Protein AF-A0A8T7CAD1-F1 (afdb_monomer_lite)

Secondary structure (DSSP, 8-state):
--TTSSSB-TTTTT--EEEEEEEE--SSPPEEEEEEEESSS-EEEESSPEEE-S---SSS-PEEEEEE-STTTEEEE-BTTB-----HHHHHHTTB-EEEEEE-SSS-SSPPP--S-EEEEEEEEE--SS-SSS-TTT-TTTTS--TT---SS-SSS-TTT----SSS--SS-SHHHHHHHHHHTT-BSS-TT-TT-SSB-STTHHHHHHHHTTS-----SS--TTT-PPPPPSSS-PPBTTB-EEEEEHHHHTT---GGGBPEE-STTEEEEEEEE-SEEEEEEEEETTSSSEEE-SSPEETTS---EE-EE--TT--EEEEE-SSEEEEEEEEE---SS--EEEEEEEEPP-

pLDDT: mean 84.29, std 11.66, range [32.53, 97.94]

Foldseek 3Di:
DDPPFFKAQCVVVQFFKKKWWKAWAAQADKFFKWKKWFLQAKIKIFQGTDIHDYDQDDDPRTDMDMQTQDPVGIDTEDDDSHPHDPCDSNNRNRTTPGMDIETDPGIYPDHDDDPTDMDIGDIGTFHQQCPLPDGQQQWLASNFRDVVSDDPPPQSHALQQDQQQAPPSQQALEVRSVVVLVVQAQPFADHSCVSVPPRGNYVVSVVSSVVGHRHGTHDGPRDPSPQFHQDAAPPDFDDQLPFWKFKAWCVFHNRADDPQGTWGHNPPQKTKHKGWDAFDKIWIWIAGHVRPFIKEFQDEAEADDWDKTFIDGDDPPDTHMYGYHHTAMKMKIFGWPPDNSTDTTIITIYGGDD

Radius of gyration: 27.15 Å; chains: 1; bounding box: 60×45×83 Å

Sequence (354 aa):
MNESAWIGDYNAAAVNKIEFQAANASATETLYLRVGITNGSTCFASAEPAVLPPNQPGPNGLQSISFLLDPSTMTEVTGNSCKGGGDGLATVLDNVVQLRILSAVSPAWTGDSMVSTLQLDGIHAAADSDLDQINDDTDNCTLVANANQRDTDLDGLGNACDADVATPNDCMVDLQDLAVYRQNFLSPGDLDTDNNGDGQTDLLDLSIVRGFFLQPPGPGQGIICGACLTPEPVGANGDFAGLPMFFRGGLINDWGASDSNRFSDQGGGLYVARFEANPGDFEWKIADNDWSIEYCTPTPLVADTPTAAPLFGCTFPLNGSINVPTAGCFEFEMQTDGAVPPNAVDVTFREAAP

Structure (mmCIF, N/CA/C/O backbone):
data_AF-A0A8T7CAD1-F1
#
_entry.id   AF-A0A8T7CAD1-F1
#
loop_
_atom_site.group_PDB
_atom_site.id
_atom_site.type_symbol
_atom_site.label_atom_id
_atom_site.label_alt_id
_atom_site.label_comp_id
_atom_site.label_asym_id
_atom_site.label_entity_id
_atom_site.label_seq_id
_atom_site.pdbx_PDB_ins_code
_atom_site.Cartn_x
_atom_site.Cartn_y
_atom_site.Cartn_z
_atom_site.occupancy
_atom_site.B_iso_or_equiv
_atom_site.auth_seq_id
_atom_site.auth_comp_id
_atom_site.auth_asym_id
_atom_site.auth_atom_id
_atom_site.pdbx_PDB_model_num
ATOM 1 N N . MET A 1 1 ? 15.658 16.773 -7.292 1.00 35.59 1 MET A N 1
ATOM 2 C CA . MET A 1 1 ? 14.886 15.546 -7.013 1.00 35.59 1 MET A CA 1
ATOM 3 C C . MET A 1 1 ? 15.784 14.650 -6.189 1.00 35.59 1 MET A C 1
ATOM 5 O O . MET A 1 1 ? 16.975 14.630 -6.469 1.00 35.59 1 MET A O 1
ATOM 9 N N . ASN A 1 2 ? 15.249 14.065 -5.122 1.00 32.53 2 ASN A N 1
ATOM 10 C CA . ASN A 1 2 ? 16.002 13.440 -4.036 1.00 32.53 2 ASN A CA 1
ATOM 11 C C . ASN A 1 2 ? 17.027 12.421 -4.577 1.00 32.53 2 ASN A C 1
ATOM 13 O O . ASN A 1 2 ? 16.655 11.491 -5.288 1.00 32.53 2 ASN A O 1
ATOM 17 N N . GLU A 1 3 ? 18.316 12.614 -4.292 1.00 39.31 3 GLU A N 1
ATOM 18 C CA . GLU A 1 3 ? 19.400 11.730 -4.762 1.00 39.31 3 GLU A CA 1
ATOM 19 C C . GLU A 1 3 ? 19.365 10.343 -4.081 1.00 39.31 3 GLU A C 1
ATOM 21 O O . GLU A 1 3 ? 20.141 9.464 -4.441 1.00 39.31 3 GLU A O 1
ATOM 26 N N . SER A 1 4 ? 18.442 10.119 -3.138 1.00 45.19 4 SER A N 1
ATOM 27 C CA . SER A 1 4 ? 18.370 8.929 -2.285 1.00 45.19 4 SER A CA 1
ATOM 28 C C . SER A 1 4 ? 17.409 7.813 -2.732 1.00 45.19 4 SER A C 1
ATOM 30 O O . SER A 1 4 ? 17.311 6.831 -2.011 1.00 45.19 4 SER A O 1
ATOM 32 N N . ALA A 1 5 ? 16.712 7.916 -3.874 1.00 55.81 5 ALA A N 1
ATOM 33 C CA . ALA A 1 5 ? 15.761 6.878 -4.336 1.00 55.81 5 ALA A CA 1
ATOM 34 C C . ALA A 1 5 ? 16.289 5.969 -5.475 1.00 55.81 5 ALA A C 1
ATOM 36 O O . ALA A 1 5 ? 15.627 5.027 -5.898 1.00 55.81 5 ALA A O 1
ATOM 37 N N . TRP A 1 6 ? 17.482 6.246 -6.010 1.00 72.06 6 TRP A N 1
ATOM 38 C CA . TRP A 1 6 ? 17.978 5.633 -7.261 1.00 72.06 6 TRP A CA 1
ATOM 39 C C . TRP A 1 6 ? 18.985 4.509 -7.071 1.00 72.06 6 TRP A C 1
ATOM 41 O O . TRP A 1 6 ? 19.347 3.823 -8.027 1.00 72.06 6 TRP A O 1
ATOM 51 N N . ILE A 1 7 ? 19.506 4.410 -5.857 1.00 85.81 7 ILE A N 1
ATOM 52 C CA . ILE A 1 7 ? 20.592 3.528 -5.465 1.00 85.81 7 ILE A CA 1
ATOM 53 C C . ILE A 1 7 ? 20.305 3.034 -4.050 1.00 85.81 7 ILE A C 1
ATOM 55 O O . ILE A 1 7 ? 19.690 3.753 -3.265 1.00 85.81 7 ILE A O 1
ATOM 59 N N . GLY A 1 8 ? 20.773 1.841 -3.719 1.00 88.25 8 GLY A N 1
ATOM 60 C CA . GLY A 1 8 ? 20.526 1.200 -2.434 1.00 88.25 8 GLY A CA 1
ATOM 61 C C . GLY A 1 8 ? 19.969 -0.206 -2.593 1.00 88.25 8 GLY A C 1
ATOM 62 O O . GLY A 1 8 ? 20.059 -0.807 -3.662 1.00 88.25 8 GLY A O 1
ATOM 63 N N . ASP A 1 9 ? 19.424 -0.719 -1.501 1.00 90.56 9 ASP A N 1
ATOM 64 C CA . ASP A 1 9 ? 18.859 -2.060 -1.423 1.00 90.56 9 ASP A CA 1
ATOM 65 C C . ASP A 1 9 ? 17.374 -2.012 -1.797 1.00 90.56 9 ASP A C 1
ATOM 67 O O . ASP A 1 9 ? 16.531 -1.579 -1.011 1.00 90.56 9 ASP A O 1
ATOM 71 N N . TYR A 1 10 ? 17.068 -2.390 -3.038 1.00 92.06 10 TYR A N 1
ATOM 72 C CA . TYR A 1 10 ? 15.704 -2.401 -3.564 1.00 92.06 10 TYR A CA 1
ATOM 73 C C . TYR A 1 10 ? 14.885 -3.527 -2.939 1.00 92.06 10 TYR A C 1
ATOM 75 O O . TYR A 1 10 ? 13.711 -3.317 -2.654 1.00 92.06 10 TYR A O 1
ATOM 83 N N . ASN A 1 11 ? 15.498 -4.676 -2.644 1.00 87.69 11 ASN A N 1
ATOM 84 C CA . ASN A 1 11 ? 14.795 -5.782 -1.997 1.00 87.69 11 ASN A CA 1
ATOM 85 C C . ASN A 1 11 ? 14.383 -5.408 -0.567 1.00 87.69 11 ASN A C 1
ATOM 87 O O . ASN A 1 11 ? 13.244 -5.652 -0.177 1.00 87.69 11 ASN A O 1
ATOM 91 N N . ALA A 1 12 ? 15.268 -4.762 0.201 1.00 83.31 12 ALA A N 1
ATOM 92 C CA . ALA A 1 12 ? 14.940 -4.273 1.541 1.00 83.31 12 ALA A CA 1
ATOM 93 C C . ALA A 1 12 ? 13.878 -3.163 1.533 1.00 83.31 12 ALA A C 1
ATOM 95 O O . ALA A 1 12 ? 13.156 -3.006 2.515 1.00 83.31 12 ALA A O 1
ATOM 96 N N . ALA A 1 13 ? 13.782 -2.404 0.441 1.00 78.50 13 ALA A N 1
ATOM 97 C CA . ALA A 1 13 ? 12.776 -1.365 0.243 1.00 78.50 13 ALA A CA 1
ATOM 98 C C . ALA A 1 13 ? 11.501 -1.866 -0.467 1.00 78.50 13 ALA A C 1
ATOM 100 O O . ALA A 1 13 ? 10.664 -1.040 -0.817 1.00 78.50 13 ALA A O 1
ATOM 101 N N . ALA A 1 14 ? 11.374 -3.177 -0.716 1.00 82.88 14 ALA A N 1
ATOM 102 C CA . ALA A 1 14 ? 10.287 -3.797 -1.487 1.00 82.88 14 ALA A CA 1
ATOM 103 C C . ALA A 1 14 ? 10.081 -3.219 -2.906 1.00 82.88 14 ALA A C 1
ATOM 105 O O . ALA A 1 14 ? 9.038 -3.400 -3.524 1.00 82.88 14 ALA A O 1
ATOM 106 N N . VAL A 1 15 ? 11.092 -2.551 -3.464 1.00 87.94 15 VAL A N 1
ATOM 107 C CA . VAL A 1 15 ? 11.023 -1.961 -4.801 1.00 87.94 15 VAL A CA 1
ATOM 108 C C . VAL A 1 15 ? 11.037 -3.064 -5.850 1.00 87.94 15 VAL A C 1
ATOM 110 O O . VAL A 1 15 ? 12.032 -3.775 -6.014 1.00 87.94 15 VAL A O 1
ATOM 113 N N . ASN A 1 16 ? 9.965 -3.140 -6.629 1.00 90.56 16 ASN A N 1
ATOM 114 C CA . ASN A 1 16 ? 9.803 -4.125 -7.692 1.00 90.56 16 ASN A CA 1
ATOM 115 C C . ASN A 1 16 ? 9.405 -3.507 -9.041 1.00 90.56 16 ASN A C 1
ATOM 117 O O . ASN A 1 16 ? 9.299 -4.238 -10.025 1.00 90.56 16 ASN A O 1
ATOM 121 N N . LYS A 1 17 ? 9.257 -2.179 -9.135 1.00 91.88 17 LYS A N 1
ATOM 122 C CA . LYS A 1 17 ? 9.035 -1.483 -10.408 1.00 91.88 17 LYS A CA 1
ATOM 123 C C . LYS A 1 17 ? 9.674 -0.098 -10.465 1.00 91.88 17 LYS A C 1
ATOM 125 O O . LYS A 1 17 ? 9.938 0.540 -9.447 1.00 91.88 17 LYS A O 1
ATOM 130 N N . ILE A 1 18 ? 9.947 0.357 -11.688 1.00 93.06 18 ILE A N 1
ATOM 131 C CA . ILE A 1 18 ? 10.413 1.715 -11.997 1.00 93.06 18 ILE A CA 1
ATOM 132 C C . ILE A 1 18 ? 9.370 2.415 -12.849 1.00 93.06 18 ILE A C 1
ATOM 134 O O . ILE A 1 18 ? 9.045 1.943 -13.941 1.00 93.06 18 ILE A O 1
ATOM 138 N N . GLU A 1 19 ? 8.929 3.577 -12.386 1.00 90.81 19 GLU A N 1
ATOM 139 C CA . GLU A 1 19 ? 7.856 4.341 -13.004 1.00 90.81 19 GLU A CA 1
ATOM 140 C C . GLU A 1 19 ? 8.318 5.740 -13.361 1.00 90.81 19 GLU A C 1
ATOM 142 O O . GLU A 1 19 ? 9.130 6.357 -12.670 1.00 90.81 19 GLU A O 1
ATOM 147 N N . PHE A 1 20 ? 7.838 6.233 -14.494 1.00 90.31 20 PHE A N 1
ATOM 148 C CA . PHE A 1 20 ? 8.080 7.594 -14.936 1.00 90.31 20 PHE A CA 1
ATOM 149 C C . PHE A 1 20 ? 7.106 7.985 -16.035 1.00 90.31 20 PHE A C 1
ATOM 151 O O . PHE A 1 20 ? 6.465 7.159 -16.679 1.00 90.31 20 PHE A O 1
ATOM 158 N N . GLN A 1 21 ? 7.043 9.278 -16.296 1.00 90.50 21 GLN A 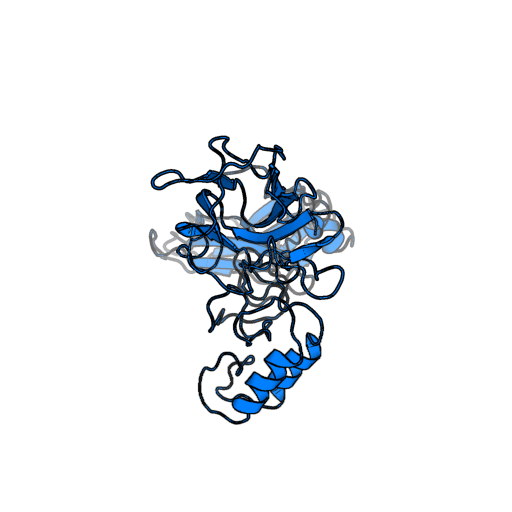N 1
ATOM 159 C CA . GLN A 1 21 ? 6.296 9.839 -17.401 1.00 90.50 21 GLN A CA 1
ATOM 160 C C . GLN A 1 21 ? 7.250 10.219 -18.529 1.00 90.50 21 GLN A C 1
ATOM 162 O O . GLN A 1 21 ? 8.307 10.803 -18.282 1.00 90.50 21 GLN A O 1
ATOM 167 N N . ALA A 1 22 ? 6.894 9.902 -19.775 1.00 91.06 22 ALA A N 1
ATOM 168 C CA . ALA A 1 22 ? 7.747 10.207 -20.918 1.00 91.06 22 ALA A CA 1
ATOM 169 C C . ALA A 1 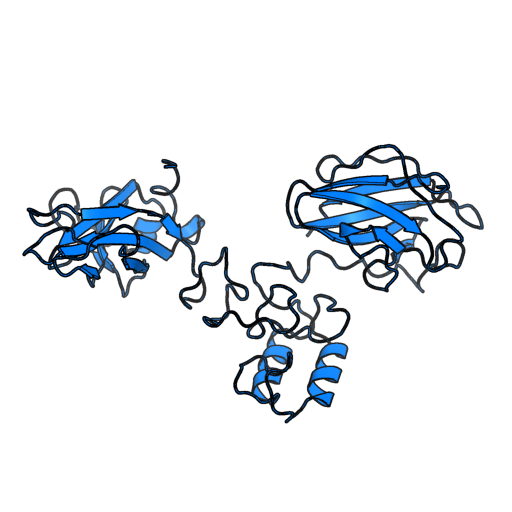22 ? 6.989 10.673 -22.161 1.00 91.06 22 ALA A C 1
ATOM 171 O O . ALA A 1 22 ? 5.886 10.218 -22.457 1.00 91.06 22 ALA A O 1
ATOM 172 N N . ALA A 1 23 ? 7.630 11.541 -22.944 1.00 89.38 23 ALA A N 1
ATOM 173 C CA . ALA A 1 23 ? 7.171 11.900 -24.282 1.00 89.38 23 ALA A CA 1
ATOM 174 C C . ALA A 1 23 ? 8.337 12.022 -25.261 1.00 89.38 23 ALA A C 1
ATOM 176 O O . ALA A 1 23 ? 9.417 12.531 -24.942 1.00 89.38 23 ALA A O 1
ATOM 177 N N . ASN A 1 24 ? 8.088 11.582 -26.491 1.00 88.56 24 ASN A N 1
ATOM 178 C CA . ASN A 1 24 ? 9.024 11.699 -27.595 1.00 88.56 24 ASN A CA 1
ATOM 179 C C . ASN A 1 24 ? 8.685 12.931 -28.442 1.00 88.56 24 ASN A C 1
ATOM 181 O O . ASN A 1 24 ? 7.765 12.910 -29.266 1.00 88.56 24 ASN A O 1
ATOM 185 N N . ALA A 1 25 ? 9.468 13.996 -28.264 1.00 83.31 25 ALA A N 1
ATOM 186 C CA . ALA A 1 25 ? 9.313 15.225 -29.032 1.00 83.31 25 ALA A CA 1
ATOM 187 C C . ALA A 1 25 ? 10.003 15.166 -30.412 1.00 83.31 25 ALA A C 1
ATOM 189 O O . ALA A 1 25 ? 10.018 16.170 -31.127 1.00 83.31 25 ALA A O 1
ATOM 190 N N . SER A 1 26 ? 10.571 14.019 -30.817 1.00 82.00 26 SER A N 1
ATOM 191 C CA . SER A 1 26 ? 11.060 13.832 -32.190 1.00 82.00 26 SER A CA 1
ATOM 192 C C . SER A 1 26 ? 9.918 13.878 -33.183 1.00 82.00 26 SER A C 1
ATOM 194 O O . SER A 1 26 ? 8.855 13.311 -32.951 1.00 82.00 26 SER A O 1
ATOM 196 N N . ALA A 1 27 ? 10.179 14.468 -34.346 1.00 78.56 27 ALA A N 1
ATOM 197 C CA . ALA A 1 27 ? 9.225 14.478 -35.442 1.00 78.56 27 ALA A CA 1
ATOM 198 C C . ALA A 1 27 ? 9.234 13.199 -36.296 1.00 78.56 27 ALA A C 1
ATOM 200 O O . ALA A 1 27 ? 8.303 12.983 -37.074 1.00 78.56 27 ALA A O 1
ATOM 201 N N . THR A 1 28 ? 10.275 12.366 -36.198 1.00 83.06 28 THR A N 1
ATOM 202 C CA . THR A 1 28 ? 10.525 11.287 -37.174 1.00 83.06 28 THR A CA 1
ATOM 203 C C . THR A 1 28 ? 11.038 9.981 -36.574 1.00 83.06 28 THR A C 1
ATOM 205 O O . THR A 1 28 ? 10.921 8.938 -37.213 1.00 83.06 28 THR A O 1
ATOM 208 N N . GLU A 1 29 ? 11.609 10.015 -35.375 1.00 88.44 29 GLU A N 1
ATOM 209 C CA . GLU A 1 29 ? 12.253 8.868 -34.736 1.00 88.44 29 GLU A CA 1
ATOM 210 C C . GLU A 1 29 ? 11.313 8.228 -33.714 1.00 88.44 29 GLU A C 1
ATOM 212 O O . GLU A 1 29 ? 10.662 8.935 -32.952 1.00 88.44 29 GLU A O 1
ATOM 217 N N . THR A 1 30 ? 11.250 6.896 -33.684 1.00 90.44 30 THR A N 1
ATOM 218 C CA . THR A 1 30 ? 10.595 6.146 -32.599 1.00 90.44 30 THR A CA 1
ATOM 219 C C . THR A 1 30 ? 11.641 5.800 -31.550 1.00 90.44 30 THR A C 1
ATOM 221 O O . THR A 1 30 ? 12.695 5.275 -31.906 1.00 90.44 30 THR A O 1
ATOM 224 N N . LEU A 1 31 ? 11.350 6.074 -30.280 1.00 91.69 31 LEU A N 1
ATOM 225 C CA . LEU A 1 31 ? 12.218 5.693 -29.168 1.00 91.69 31 LEU A CA 1
ATOM 226 C C . LEU A 1 31 ? 11.737 4.374 -28.561 1.00 91.69 31 LEU A C 1
ATOM 228 O O . LEU A 1 31 ? 10.537 4.126 -28.462 1.00 91.69 31 LEU A O 1
ATOM 232 N N . TYR A 1 32 ? 12.687 3.545 -28.143 1.00 94.62 32 TYR A N 1
ATOM 233 C CA . TYR A 1 32 ? 12.438 2.253 -27.504 1.00 94.62 32 TYR A CA 1
ATOM 234 C C . TYR A 1 32 ? 12.987 2.330 -26.090 1.00 94.62 32 TYR A C 1
ATOM 236 O O . TYR A 1 32 ? 14.115 1.910 -25.835 1.00 94.62 32 TYR A O 1
ATOM 244 N N . LEU A 1 33 ? 12.235 2.969 -25.195 1.00 95.19 33 LEU A N 1
ATOM 245 C CA . LEU A 1 33 ? 12.711 3.209 -23.842 1.00 95.19 33 LEU A CA 1
ATOM 246 C C . LEU A 1 33 ? 12.861 1.899 -23.082 1.00 95.19 33 LEU A C 1
ATOM 248 O O . LEU A 1 33 ? 12.033 0.999 -23.189 1.00 95.19 33 LEU A O 1
ATOM 252 N N . ARG A 1 34 ? 13.931 1.821 -22.303 1.00 96.38 34 ARG A N 1
ATOM 253 C CA . ARG A 1 34 ? 14.265 0.720 -21.411 1.00 96.38 34 ARG A CA 1
ATOM 254 C C . ARG A 1 34 ? 14.814 1.276 -20.113 1.00 96.38 34 ARG A C 1
ATOM 256 O O . ARG A 1 34 ? 15.429 2.348 -20.095 1.00 96.38 34 ARG A O 1
ATOM 263 N N . VAL A 1 35 ? 14.655 0.492 -19.058 1.00 96.06 35 VAL A N 1
ATOM 264 C CA . VAL A 1 35 ? 15.348 0.697 -17.788 1.00 96.06 35 VAL A CA 1
ATOM 265 C C . VAL A 1 35 ? 16.515 -0.275 -17.698 1.00 96.06 35 VAL A C 1
ATOM 267 O O . VAL A 1 35 ? 16.386 -1.435 -18.080 1.00 96.06 35 VAL A O 1
ATOM 270 N N . GLY A 1 36 ? 17.656 0.208 -17.213 1.00 94.94 36 GLY A N 1
ATOM 271 C CA . GLY A 1 36 ? 18.819 -0.600 -16.874 1.00 94.94 36 GLY A CA 1
ATOM 272 C C . GLY A 1 36 ? 19.247 -0.382 -15.428 1.00 94.94 36 GLY A C 1
ATOM 273 O O . GLY A 1 36 ? 19.258 0.752 -14.960 1.00 94.94 36 GLY A O 1
ATOM 274 N N . ILE A 1 37 ? 19.643 -1.449 -14.740 1.00 94.44 37 ILE A N 1
ATOM 275 C CA . ILE A 1 37 ? 20.112 -1.422 -13.348 1.00 94.44 37 ILE A CA 1
ATOM 276 C C . ILE A 1 37 ? 21.409 -2.218 -13.185 1.00 94.44 37 ILE A C 1
ATOM 278 O O . ILE A 1 37 ? 21.670 -3.164 -13.933 1.00 94.44 37 ILE A O 1
ATOM 282 N N . THR A 1 38 ? 22.245 -1.838 -12.219 1.00 93.31 38 THR A N 1
ATOM 283 C CA . THR A 1 38 ? 23.491 -2.551 -11.910 1.00 93.31 38 THR A CA 1
ATOM 284 C C . THR A 1 38 ? 23.898 -2.405 -10.449 1.00 93.31 38 THR A C 1
ATOM 286 O O . THR A 1 38 ? 23.650 -1.369 -9.837 1.00 93.31 38 THR A O 1
ATOM 289 N N . ASN A 1 39 ? 24.630 -3.402 -9.946 1.00 92.12 39 ASN A N 1
ATOM 290 C CA . ASN A 1 39 ? 25.365 -3.360 -8.678 1.00 92.12 39 ASN A CA 1
ATOM 291 C C . ASN A 1 39 ? 26.843 -2.945 -8.838 1.00 92.12 39 ASN A C 1
ATOM 293 O O . ASN A 1 39 ? 27.655 -3.091 -7.925 1.00 92.12 39 ASN A O 1
ATOM 297 N N . GLY A 1 40 ? 27.222 -2.461 -10.026 1.00 89.38 40 GLY A N 1
ATOM 298 C CA . GLY A 1 40 ? 28.583 -2.040 -10.365 1.00 89.38 40 GLY A CA 1
ATOM 299 C C . GLY A 1 40 ? 29.395 -3.108 -11.098 1.00 89.38 40 GLY A C 1
ATOM 300 O O . GLY A 1 40 ? 30.517 -2.830 -11.531 1.00 89.38 40 GLY A O 1
ATOM 301 N N . SER A 1 41 ? 28.842 -4.312 -11.272 1.00 85.75 41 SER A N 1
ATOM 302 C CA . SER A 1 41 ? 29.478 -5.398 -12.026 1.00 85.75 41 SER A CA 1
ATOM 303 C C . SER A 1 41 ? 28.517 -6.111 -12.980 1.00 85.75 41 SER A C 1
ATOM 305 O O . SER A 1 41 ? 28.784 -6.153 -14.187 1.00 85.75 41 SER A O 1
ATOM 307 N N . THR A 1 42 ? 27.395 -6.605 -12.459 1.00 92.94 42 THR A N 1
ATOM 308 C CA . THR A 1 42 ? 26.332 -7.275 -13.213 1.00 92.94 42 THR A CA 1
ATOM 309 C C . THR A 1 42 ? 25.257 -6.253 -13.565 1.00 92.94 42 THR A C 1
ATOM 311 O O . THR A 1 42 ? 24.926 -5.383 -12.755 1.00 92.94 42 THR A O 1
ATOM 314 N N . CYS A 1 43 ? 24.753 -6.305 -14.796 1.00 94.19 43 CYS A N 1
ATOM 315 C CA . CYS A 1 43 ? 23.787 -5.343 -15.312 1.00 94.19 43 CYS A CA 1
ATOM 316 C C . CYS A 1 43 ? 22.573 -6.067 -15.876 1.00 94.19 43 CYS A C 1
ATOM 318 O O . CYS A 1 43 ? 22.724 -7.038 -16.617 1.00 94.19 43 CYS A O 1
ATOM 320 N N . PHE A 1 44 ? 21.393 -5.525 -15.611 1.00 95.88 44 PHE A N 1
ATOM 321 C CA . PHE A 1 44 ? 20.151 -5.947 -16.241 1.00 95.88 44 PHE A CA 1
ATOM 322 C C . PHE A 1 44 ? 19.532 -4.782 -17.000 1.00 95.88 44 PHE A C 1
ATOM 324 O O . PHE A 1 44 ? 19.708 -3.626 -16.617 1.00 95.88 44 PHE A O 1
ATOM 331 N N . ALA A 1 45 ? 18.812 -5.089 -18.073 1.00 96.38 45 ALA A N 1
ATOM 332 C CA . ALA A 1 45 ? 17.937 -4.153 -18.764 1.00 96.38 45 ALA A CA 1
ATOM 333 C C . ALA A 1 45 ? 16.560 -4.790 -18.977 1.00 96.38 45 ALA A C 1
ATOM 335 O O . ALA A 1 45 ? 16.474 -6.017 -19.063 1.00 96.38 45 ALA A O 1
ATOM 336 N N . SER A 1 46 ? 15.503 -3.982 -19.095 1.00 97.94 46 SER A N 1
ATOM 337 C CA . SER A 1 46 ? 14.167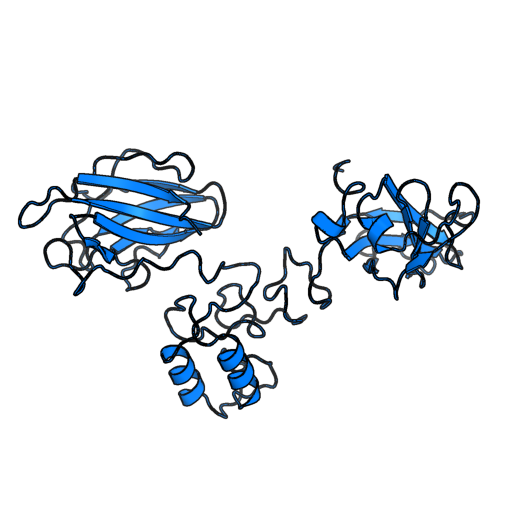 -4.505 -19.401 1.00 97.94 46 SER A CA 1
ATOM 338 C C . SER A 1 46 ? 14.197 -5.340 -20.686 1.00 97.94 46 SER A C 1
ATOM 340 O O . SER A 1 46 ? 14.873 -4.980 -21.657 1.00 97.94 46 SER A O 1
ATOM 342 N N . ALA A 1 47 ? 13.493 -6.471 -20.681 1.00 96.94 47 ALA A N 1
ATOM 343 C CA . ALA A 1 47 ? 13.404 -7.412 -21.794 1.00 96.94 47 ALA A CA 1
ATOM 344 C C . ALA A 1 47 ? 12.594 -6.808 -22.948 1.00 96.94 47 ALA A C 1
ATOM 346 O O . ALA A 1 47 ? 13.057 -6.777 -24.092 1.00 96.94 47 ALA A O 1
ATOM 347 N N . GLU A 1 48 ? 11.460 -6.185 -22.624 1.00 96.94 48 GLU A N 1
ATOM 348 C CA . GLU A 1 48 ? 10.629 -5.430 -23.562 1.00 96.94 48 GLU A CA 1
ATOM 349 C C . GLU A 1 48 ? 10.811 -3.911 -23.388 1.00 96.94 48 GLU A C 1
ATOM 351 O O . GLU A 1 48 ? 10.998 -3.433 -22.261 1.00 96.94 48 GLU A O 1
ATOM 356 N N . PRO A 1 49 ? 10.809 -3.131 -24.486 1.00 96.81 49 PRO A N 1
ATOM 357 C CA . PRO A 1 49 ? 10.874 -1.680 -24.423 1.00 96.81 49 PRO A CA 1
ATOM 358 C C . PRO A 1 49 ? 9.475 -1.052 -24.342 1.00 96.81 49 PRO A C 1
ATOM 360 O O . PRO A 1 49 ? 8.520 -1.545 -24.940 1.00 96.81 49 PRO A O 1
ATOM 363 N N . ALA A 1 50 ? 9.381 0.123 -23.724 1.00 95.19 50 ALA A N 1
ATOM 364 C CA . ALA A 1 50 ? 8.243 1.013 -23.918 1.00 95.19 50 ALA A CA 1
ATOM 365 C C . ALA A 1 50 ? 8.436 1.797 -25.228 1.00 95.19 50 ALA A C 1
ATOM 367 O O . ALA A 1 50 ? 9.405 2.546 -25.392 1.00 95.19 50 ALA A O 1
ATOM 368 N N . VAL A 1 51 ? 7.536 1.594 -26.192 1.00 93.38 51 VAL A N 1
ATOM 369 C CA . VAL A 1 51 ? 7.649 2.183 -27.533 1.00 93.38 51 VAL A CA 1
ATOM 370 C C . VAL A 1 51 ? 7.013 3.568 -27.552 1.00 93.38 51 VAL A C 1
ATOM 372 O O . VAL A 1 51 ? 5.799 3.703 -27.428 1.00 93.38 51 VAL A O 1
ATOM 375 N N . LEU A 1 52 ? 7.827 4.598 -27.782 1.00 90.62 52 LEU A N 1
ATOM 376 C CA . LEU A 1 52 ? 7.373 5.978 -27.916 1.00 90.62 52 LEU A CA 1
ATOM 377 C C . LEU A 1 52 ? 7.440 6.441 -29.379 1.00 90.62 52 LEU A C 1
ATOM 379 O O . LEU A 1 52 ? 8.523 6.799 -29.867 1.00 90.62 52 LEU A O 1
ATOM 383 N N . PRO A 1 53 ? 6.303 6.478 -30.099 1.00 89.06 53 PRO A N 1
ATOM 384 C CA . PRO A 1 53 ? 6.266 6.965 -31.473 1.00 89.06 53 PRO A CA 1
ATOM 385 C C . PRO A 1 53 ? 6.590 8.470 -31.552 1.00 89.06 53 PRO A C 1
ATOM 387 O O . PRO A 1 53 ? 6.457 9.184 -30.557 1.00 89.06 53 PRO A O 1
ATOM 390 N N . PRO A 1 54 ? 7.014 8.975 -32.725 1.00 87.56 54 PRO A N 1
ATOM 391 C CA . PRO A 1 54 ? 7.289 10.396 -32.919 1.00 87.56 54 PRO A CA 1
ATOM 392 C C . PRO A 1 54 ? 6.029 11.266 -32.787 1.00 87.56 54 PRO A C 1
ATOM 394 O O . PRO A 1 54 ? 4.905 10.797 -32.966 1.00 87.56 54 PRO A O 1
ATOM 397 N N . ASN A 1 55 ? 6.239 12.568 -32.589 1.00 79.56 55 ASN A N 1
ATOM 398 C CA . ASN A 1 55 ? 5.233 13.631 -32.508 1.00 79.56 55 ASN A CA 1
ATOM 399 C C . ASN A 1 55 ? 4.231 13.462 -31.357 1.00 79.56 55 ASN A C 1
ATOM 401 O O . ASN A 1 55 ? 3.027 13.614 -31.559 1.00 79.56 55 ASN A O 1
ATOM 405 N N . GLN A 1 56 ? 4.720 13.190 -30.147 1.00 71.88 56 GLN A N 1
ATOM 406 C CA . GLN A 1 56 ? 3.915 13.212 -28.921 1.00 71.88 56 GLN A CA 1
ATOM 407 C C . GLN A 1 56 ? 4.208 14.533 -28.168 1.00 71.88 56 GLN A C 1
ATOM 409 O O . GLN A 1 56 ? 5.229 14.608 -27.483 1.00 71.88 56 GLN A O 1
ATOM 414 N N . PRO A 1 57 ? 3.428 15.628 -28.334 1.00 56.72 57 PRO A N 1
ATOM 415 C CA . PRO A 1 57 ? 3.734 16.905 -27.685 1.00 56.72 57 PRO A CA 1
ATOM 416 C C . PRO A 1 57 ? 3.175 16.957 -26.247 1.00 56.72 57 PRO A C 1
ATOM 418 O O . PRO A 1 57 ? 2.035 16.559 -26.017 1.00 56.72 57 PRO A O 1
ATOM 421 N N . GLY A 1 58 ? 3.957 17.486 -25.289 1.00 51.19 58 GLY A N 1
ATOM 422 C CA . GLY A 1 58 ? 3.524 17.798 -23.905 1.00 51.19 58 GLY A CA 1
ATOM 423 C C . GLY A 1 58 ? 2.429 18.885 -23.841 1.00 51.19 58 GLY A C 1
ATOM 424 O O . GLY A 1 58 ? 1.885 19.235 -24.886 1.00 51.19 58 GLY A O 1
ATOM 425 N N . PRO A 1 59 ? 2.061 19.495 -22.691 1.00 45.94 59 PRO A N 1
ATOM 426 C CA . PRO A 1 59 ? 2.337 19.204 -21.277 1.00 45.94 59 PRO A CA 1
ATOM 427 C C . PRO A 1 59 ? 1.272 18.294 -20.618 1.00 45.94 59 PRO A C 1
ATOM 429 O O . PRO A 1 59 ? 1.390 17.984 -19.443 1.00 45.94 59 PRO A O 1
ATOM 432 N N . ASN A 1 60 ? 0.266 17.839 -21.378 1.00 54.06 60 ASN A N 1
ATOM 433 C CA . ASN A 1 60 ? -0.757 16.860 -20.960 1.00 54.06 60 ASN A CA 1
ATOM 434 C C . ASN A 1 60 ? -0.604 15.516 -21.714 1.00 54.06 60 ASN A C 1
ATOM 436 O O . ASN A 1 60 ? -1.556 14.750 -21.821 1.00 54.06 60 ASN A O 1
ATOM 440 N N . GLY A 1 61 ? 0.561 15.291 -22.335 1.00 64.88 61 GLY A N 1
ATOM 441 C CA . GLY A 1 61 ? 0.831 14.215 -23.300 1.00 64.88 61 GLY A CA 1
ATOM 442 C C . GLY A 1 61 ? 2.035 13.346 -22.939 1.00 64.88 61 GLY A C 1
ATOM 443 O O . GLY A 1 61 ? 2.580 12.670 -23.809 1.00 64.88 61 GLY A O 1
ATOM 444 N N . LEU A 1 62 ? 2.481 13.398 -21.680 1.00 78.19 62 LEU A N 1
ATOM 445 C CA . LEU A 1 62 ? 3.434 12.422 -21.171 1.00 78.19 62 LEU A CA 1
ATOM 446 C C . LEU A 1 62 ? 2.690 11.104 -20.931 1.00 78.19 62 LEU A C 1
ATOM 448 O O . LEU A 1 62 ? 1.629 11.090 -20.311 1.00 78.19 62 LEU A O 1
ATOM 452 N N . GLN A 1 63 ? 3.234 10.011 -21.451 1.00 86.06 63 GLN A N 1
ATOM 453 C CA . GLN A 1 63 ? 2.709 8.670 -21.232 1.00 86.06 63 GLN A CA 1
ATOM 454 C C . GLN A 1 63 ? 3.307 8.115 -19.943 1.00 86.06 63 GLN A C 1
ATOM 456 O O . GLN A 1 63 ? 4.519 8.230 -19.745 1.00 86.06 63 GLN A O 1
ATOM 461 N N . SER A 1 64 ? 2.479 7.510 -19.092 1.00 88.69 64 SER A N 1
ATOM 462 C CA . SER A 1 64 ? 2.965 6.728 -17.955 1.00 88.69 64 SER A CA 1
ATOM 463 C C . SER A 1 64 ? 3.663 5.474 -18.467 1.00 88.69 64 SER A C 1
ATOM 465 O O . SER A 1 64 ? 3.124 4.743 -19.299 1.00 88.69 64 SER A O 1
ATOM 467 N N . ILE A 1 65 ? 4.877 5.248 -17.985 1.00 91.69 65 ILE A N 1
ATOM 468 C CA . ILE A 1 65 ? 5.707 4.098 -18.309 1.00 91.69 65 ILE A CA 1
ATOM 469 C C . ILE A 1 65 ? 6.087 3.426 -17.000 1.00 91.69 65 ILE A C 1
ATOM 471 O O . ILE A 1 65 ? 6.573 4.087 -16.086 1.00 91.69 65 ILE A O 1
ATOM 475 N N . SER A 1 66 ? 5.903 2.110 -16.954 1.00 92.88 66 SER A N 1
ATOM 476 C CA . SER A 1 66 ? 6.269 1.268 -15.822 1.00 92.88 66 SER A CA 1
ATOM 477 C C . SER A 1 66 ? 7.075 0.070 -16.318 1.00 92.88 66 SER A C 1
ATOM 479 O O . SER A 1 66 ? 6.752 -0.530 -17.348 1.00 92.88 66 SER A O 1
ATOM 481 N N . PHE A 1 67 ? 8.159 -0.248 -15.614 1.00 95.12 67 PHE A N 1
ATOM 482 C CA . PHE A 1 67 ? 8.968 -1.440 -15.844 1.00 95.12 67 PHE A CA 1
ATOM 483 C C . PHE A 1 67 ? 9.061 -2.251 -14.559 1.00 95.12 67 PHE A C 1
ATOM 485 O O . PHE A 1 67 ? 9.683 -1.803 -13.597 1.00 95.12 67 PHE A O 1
ATOM 492 N N . LEU A 1 68 ? 8.514 -3.466 -14.583 1.00 94.56 68 LEU A N 1
ATOM 493 C CA . LEU A 1 68 ? 8.684 -4.434 -13.503 1.00 94.56 68 LEU A CA 1
ATOM 494 C C . LEU A 1 68 ? 10.136 -4.929 -13.445 1.00 94.56 68 LEU A C 1
ATOM 496 O O . LEU A 1 68 ? 10.766 -5.175 -14.481 1.00 94.56 68 LEU A O 1
ATOM 500 N N . LEU A 1 69 ? 10.642 -5.117 -12.232 1.00 94.44 69 LEU A N 1
ATOM 501 C CA . LEU A 1 69 ? 11.978 -5.600 -11.894 1.00 94.44 69 LEU A CA 1
ATOM 502 C C . LEU A 1 69 ? 11.921 -7.070 -11.451 1.00 94.44 69 LEU A C 1
ATOM 504 O O . LEU A 1 69 ? 12.362 -7.425 -10.362 1.00 94.44 69 LEU A O 1
ATOM 508 N N . ASP A 1 70 ? 11.404 -7.937 -12.318 1.00 92.75 70 ASP A N 1
ATOM 509 C CA . ASP A 1 70 ? 11.257 -9.376 -12.082 1.00 92.75 70 ASP A CA 1
ATOM 510 C C . ASP A 1 70 ? 12.135 -10.188 -13.066 1.00 92.75 70 ASP A C 1
ATOM 512 O O . ASP A 1 70 ? 12.429 -9.718 -14.175 1.00 92.75 70 ASP A O 1
ATOM 516 N N . PRO A 1 71 ? 12.591 -11.413 -12.721 1.00 93.12 71 PRO A N 1
ATOM 517 C CA . PRO A 1 71 ? 13.398 -12.234 -13.626 1.00 93.12 71 PRO A CA 1
ATOM 518 C C . PRO A 1 71 ? 12.766 -12.539 -14.995 1.00 93.12 71 PRO A C 1
ATOM 520 O O . PRO A 1 71 ? 13.499 -12.866 -15.927 1.00 93.12 71 PRO A O 1
ATOM 523 N N . SER A 1 72 ? 11.442 -12.455 -15.144 1.00 93.69 72 SER A N 1
ATOM 524 C CA . SER A 1 72 ? 10.741 -12.623 -16.423 1.00 93.69 72 SER A CA 1
ATOM 525 C C . SER A 1 72 ? 10.739 -11.360 -17.291 1.00 93.69 72 SER A C 1
ATOM 527 O O . SER A 1 72 ? 10.654 -11.464 -18.516 1.00 93.69 72 SER A O 1
ATOM 529 N N . THR A 1 73 ? 10.879 -10.176 -16.689 1.00 95.94 73 THR A N 1
ATOM 530 C CA . THR A 1 73 ? 10.830 -8.878 -17.382 1.00 95.94 73 THR A CA 1
ATOM 531 C C . THR A 1 73 ? 12.204 -8.241 -17.562 1.00 95.94 73 THR A C 1
ATOM 533 O O . THR A 1 73 ? 12.329 -7.260 -18.298 1.00 95.94 73 THR A O 1
ATOM 536 N N . MET A 1 74 ? 13.248 -8.803 -16.949 1.00 96.50 74 MET A N 1
ATOM 537 C CA . MET A 1 74 ? 14.615 -8.285 -16.983 1.00 96.50 74 MET A CA 1
ATOM 538 C C . MET A 1 74 ? 15.580 -9.274 -17.640 1.00 96.50 74 MET A C 1
ATOM 540 O O . MET A 1 74 ? 15.551 -10.476 -17.404 1.00 96.50 74 MET A O 1
ATOM 544 N N . THR A 1 75 ? 16.489 -8.759 -18.464 1.00 95.31 75 THR A N 1
ATOM 545 C CA . THR A 1 75 ? 17.519 -9.537 -19.166 1.00 95.31 75 THR A CA 1
ATOM 546 C C . THR A 1 75 ? 18.908 -9.106 -18.707 1.00 95.31 75 THR A C 1
ATOM 548 O O . THR A 1 75 ? 19.222 -7.915 -18.737 1.00 95.31 75 THR A O 1
ATOM 551 N N . GLU A 1 76 ? 19.758 -10.060 -18.307 1.00 94.88 76 GLU A N 1
ATOM 552 C CA . GLU A 1 76 ? 21.172 -9.779 -18.020 1.00 94.88 76 GLU A CA 1
ATOM 553 C C . GLU A 1 76 ? 21.870 -9.342 -19.315 1.00 94.88 76 GLU A C 1
ATOM 555 O O . GLU A 1 76 ? 21.794 -10.019 -20.344 1.00 94.88 76 GLU A O 1
ATOM 560 N N . VAL A 1 77 ? 22.564 -8.206 -19.273 1.00 93.06 77 VAL A N 1
ATOM 561 C CA . VAL A 1 77 ? 23.277 -7.646 -20.426 1.00 93.06 77 VAL A CA 1
ATOM 562 C C . VAL A 1 77 ? 24.781 -7.652 -20.178 1.00 93.06 77 VAL A C 1
ATOM 564 O O . VAL A 1 77 ? 25.260 -7.322 -19.094 1.00 93.06 77 VAL A O 1
ATOM 567 N N . THR A 1 78 ? 25.550 -8.009 -21.207 1.00 89.31 78 THR A N 1
ATOM 568 C CA . THR A 1 78 ? 27.017 -8.093 -21.141 1.00 89.31 78 THR A CA 1
ATOM 569 C C . THR A 1 78 ? 27.675 -7.087 -22.086 1.00 89.31 78 THR A C 1
ATOM 571 O O . THR A 1 78 ? 27.103 -6.705 -23.109 1.00 89.31 78 THR A O 1
ATOM 574 N N . GLY A 1 79 ? 28.887 -6.641 -21.741 1.00 81.25 79 GLY A N 1
ATOM 575 C CA . GLY A 1 79 ? 29.668 -5.679 -22.524 1.00 81.25 79 GLY A CA 1
ATOM 576 C C . GLY A 1 79 ? 29.847 -4.320 -21.837 1.00 81.25 79 GLY A C 1
ATOM 577 O O . GLY A 1 79 ? 29.124 -3.949 -20.915 1.00 81.25 79 GLY A O 1
ATOM 578 N N . ASN A 1 80 ? 30.841 -3.550 -22.291 1.00 75.56 80 ASN A N 1
ATOM 579 C CA . ASN A 1 80 ? 31.282 -2.301 -21.656 1.00 75.56 80 ASN A CA 1
ATOM 580 C C . ASN A 1 80 ? 31.660 -2.509 -20.174 1.00 75.56 80 ASN A C 1
ATOM 582 O O . ASN A 1 80 ? 32.520 -3.331 -19.866 1.00 75.56 80 ASN A O 1
ATOM 586 N N . SER A 1 81 ? 31.055 -1.751 -19.257 1.00 77.12 81 SER A N 1
ATOM 587 C CA . SER A 1 81 ? 31.247 -1.885 -17.809 1.00 77.12 81 SER A CA 1
ATOM 588 C C . SER A 1 81 ? 30.506 -3.082 -17.200 1.00 77.12 81 SER A C 1
ATOM 590 O O . SER A 1 81 ? 30.767 -3.414 -16.048 1.00 77.12 81 SER A O 1
ATOM 592 N N . CYS A 1 82 ? 29.615 -3.730 -17.957 1.00 84.88 82 CYS A N 1
ATOM 593 C CA . CYS A 1 82 ? 28.847 -4.887 -17.512 1.00 84.88 82 CYS A CA 1
ATOM 594 C C . CYS A 1 82 ? 29.656 -6.146 -17.774 1.00 84.88 82 CYS A C 1
ATOM 596 O O . CYS A 1 82 ? 29.753 -6.633 -18.905 1.00 84.88 82 CYS A O 1
ATOM 598 N N . LYS A 1 83 ? 30.292 -6.636 -16.714 1.00 80.19 83 LYS A N 1
ATOM 599 C CA . LYS A 1 83 ? 31.206 -7.776 -16.799 1.00 80.19 83 LYS A CA 1
ATOM 600 C C . LYS A 1 83 ? 30.454 -9.085 -17.049 1.00 80.19 83 LYS A C 1
ATOM 602 O O . LYS A 1 83 ? 31.057 -10.013 -17.583 1.00 80.19 83 LYS A O 1
ATOM 607 N N . GLY A 1 84 ? 29.158 -9.115 -16.720 1.00 69.44 84 GLY A N 1
ATOM 608 C CA . GLY A 1 84 ? 28.386 -10.348 -16.597 1.00 69.44 84 GLY A CA 1
ATOM 609 C C . GLY A 1 84 ? 28.908 -11.186 -15.431 1.00 69.44 84 GLY A C 1
ATOM 610 O O . GLY A 1 84 ? 30.062 -11.042 -15.015 1.00 69.44 84 GLY A O 1
ATOM 611 N N . GLY A 1 85 ? 28.069 -12.053 -14.880 1.00 65.69 85 GLY A N 1
ATOM 612 C CA . GLY A 1 85 ? 28.500 -12.823 -13.711 1.00 65.69 85 GLY A CA 1
ATOM 613 C C . GLY A 1 85 ? 27.538 -13.887 -13.219 1.00 65.69 85 GLY A C 1
ATOM 614 O O . GLY A 1 85 ? 27.979 -14.781 -12.501 1.00 65.69 85 GLY A O 1
ATOM 615 N N . GLY A 1 86 ? 26.265 -13.845 -13.625 1.00 69.06 86 GLY A N 1
ATOM 616 C CA . GLY A 1 86 ? 25.271 -14.789 -13.120 1.00 69.06 86 GLY A CA 1
ATOM 617 C C . GLY A 1 86 ? 24.923 -14.588 -11.641 1.00 69.06 86 GLY A C 1
ATOM 618 O O . GLY A 1 86 ? 24.397 -15.513 -11.030 1.00 69.06 86 GLY A O 1
ATOM 619 N N . ASP A 1 87 ? 25.180 -13.398 -11.077 1.00 79.31 87 ASP A N 1
ATOM 620 C CA . ASP A 1 87 ? 24.757 -13.029 -9.713 1.00 79.31 87 ASP A CA 1
ATOM 621 C C . ASP A 1 87 ? 23.225 -13.126 -9.550 1.00 79.31 87 ASP A C 1
ATOM 623 O O . ASP A 1 87 ? 22.714 -13.263 -8.444 1.00 79.31 87 ASP A O 1
ATOM 627 N N . GLY A 1 88 ? 22.484 -13.099 -10.663 1.00 90.56 88 GLY A N 1
ATOM 628 C CA . GLY A 1 88 ? 21.027 -13.072 -10.676 1.00 90.56 88 GLY A CA 1
ATOM 629 C C . GLY A 1 88 ? 20.484 -11.671 -10.397 1.00 90.56 88 GLY A C 1
ATOM 630 O O . GLY A 1 88 ? 21.170 -10.802 -9.858 1.00 90.56 88 GLY A O 1
ATOM 631 N N . LEU A 1 89 ? 19.234 -11.437 -10.798 1.00 94.12 89 LEU A N 1
ATOM 632 C CA . LEU A 1 89 ? 18.588 -10.133 -10.639 1.00 94.12 89 LEU A CA 1
ATOM 633 C C . LEU A 1 89 ? 18.478 -9.731 -9.161 1.00 94.12 89 LEU A C 1
ATOM 635 O O . LEU A 1 89 ? 18.806 -8.600 -8.824 1.00 94.12 89 LEU A O 1
ATOM 639 N N . ALA A 1 90 ? 18.104 -10.667 -8.283 1.00 93.19 90 ALA A N 1
ATOM 640 C CA . ALA A 1 90 ? 17.935 -10.410 -6.851 1.00 93.19 90 ALA A CA 1
ATOM 641 C C . ALA A 1 90 ? 19.201 -9.816 -6.207 1.00 93.19 90 ALA A C 1
ATOM 643 O O . ALA A 1 90 ? 19.126 -8.782 -5.558 1.00 93.19 90 ALA A O 1
ATOM 644 N N . THR A 1 91 ? 20.381 -10.380 -6.480 1.00 93.06 91 THR A N 1
ATOM 645 C CA . THR A 1 91 ? 21.655 -9.856 -5.954 1.00 93.06 91 THR A CA 1
ATOM 646 C C . THR A 1 91 ? 22.047 -8.506 -6.557 1.00 93.06 91 THR A C 1
ATOM 648 O O . THR A 1 91 ? 22.792 -7.738 -5.947 1.00 93.06 91 THR A O 1
ATOM 651 N N . VAL A 1 92 ? 21.570 -8.186 -7.763 1.00 94.00 92 VAL A N 1
ATOM 652 C CA . VAL A 1 92 ? 21.724 -6.834 -8.315 1.00 94.00 92 VAL A CA 1
ATOM 653 C C . VAL A 1 92 ? 20.818 -5.842 -7.583 1.00 94.00 92 VAL A C 1
ATOM 655 O O . VAL A 1 92 ? 21.255 -4.721 -7.326 1.00 94.00 92 VAL A O 1
ATOM 658 N N . LEU A 1 93 ? 19.603 -6.259 -7.224 1.00 94.00 93 LEU A N 1
ATOM 659 C CA . LEU A 1 93 ? 18.624 -5.446 -6.501 1.00 94.00 93 LEU A CA 1
ATOM 660 C C . LEU A 1 93 ? 19.000 -5.211 -5.026 1.00 94.00 93 LEU A C 1
ATOM 662 O O . LEU A 1 93 ? 18.704 -4.137 -4.519 1.00 94.00 93 LEU A O 1
ATOM 666 N N . ASP A 1 94 ? 19.741 -6.115 -4.374 1.00 93.62 94 ASP A N 1
ATOM 667 C CA . ASP A 1 94 ? 20.253 -5.917 -2.997 1.00 93.62 94 ASP A CA 1
ATOM 668 C C . ASP A 1 94 ? 21.171 -4.682 -2.855 1.00 93.62 94 ASP A C 1
ATOM 670 O O . ASP A 1 94 ? 21.387 -4.159 -1.764 1.00 93.62 94 ASP A O 1
ATOM 674 N N . ASN A 1 95 ? 21.796 -4.231 -3.947 1.00 92.19 95 ASN A N 1
ATOM 675 C CA . ASN A 1 95 ? 22.717 -3.096 -3.922 1.00 92.19 95 ASN A CA 1
ATOM 676 C C . ASN A 1 95 ? 22.794 -2.426 -5.296 1.00 92.19 95 ASN A C 1
ATOM 678 O O . ASN A 1 95 ? 23.814 -2.498 -5.991 1.00 92.19 95 ASN A O 1
ATOM 682 N N . VAL A 1 96 ? 21.715 -1.762 -5.695 1.00 92.94 96 VAL A N 1
ATOM 683 C CA . VAL A 1 96 ? 21.675 -0.961 -6.917 1.00 92.94 96 VAL A CA 1
ATOM 684 C C . VAL A 1 96 ? 22.603 0.237 -6.745 1.00 92.94 96 VAL A C 1
ATOM 686 O O . VAL A 1 96 ? 22.415 1.068 -5.866 1.00 92.94 96 VAL A O 1
ATOM 689 N N . VAL A 1 97 ? 23.615 0.362 -7.602 1.00 91.81 97 VAL A N 1
ATOM 690 C CA . VAL A 1 97 ? 24.549 1.506 -7.592 1.00 91.81 97 VAL A CA 1
ATOM 691 C C . VAL A 1 97 ? 24.337 2.444 -8.774 1.00 91.81 97 VAL A C 1
ATOM 693 O O . VAL A 1 97 ? 24.883 3.547 -8.796 1.00 91.81 97 VAL A O 1
ATOM 696 N N . GLN A 1 98 ? 23.584 2.010 -9.787 1.00 91.19 98 GLN A N 1
ATOM 697 C CA . GLN A 1 98 ? 23.205 2.854 -10.912 1.00 91.19 98 GLN A CA 1
ATOM 698 C C . GLN A 1 98 ? 21.934 2.339 -11.592 1.00 91.19 98 GLN A C 1
ATOM 700 O O . GLN A 1 98 ? 21.857 1.174 -11.982 1.00 91.19 98 GLN A O 1
ATOM 705 N N . LEU A 1 99 ? 21.009 3.272 -11.821 1.00 92.19 99 LEU A N 1
ATOM 706 C CA . LEU A 1 99 ? 19.840 3.141 -12.682 1.00 92.19 99 LEU A CA 1
ATOM 707 C C . LEU A 1 99 ? 20.032 3.975 -13.959 1.00 92.19 99 LEU A C 1
ATOM 709 O O . LEU A 1 99 ? 20.656 5.040 -13.943 1.00 92.19 99 LEU A O 1
ATOM 713 N N . ARG A 1 100 ? 19.516 3.484 -15.085 1.00 92.00 100 ARG A N 1
ATOM 714 C CA . ARG A 1 100 ? 19.552 4.144 -16.392 1.00 92.00 100 ARG A CA 1
ATOM 715 C C . ARG A 1 100 ? 18.188 4.082 -17.052 1.00 92.00 100 ARG A C 1
ATOM 717 O O . ARG A 1 100 ? 17.590 3.017 -17.110 1.00 92.00 100 ARG A O 1
ATOM 724 N N . ILE A 1 101 ? 17.781 5.195 -17.650 1.00 92.50 101 ILE A N 1
ATOM 725 C CA . ILE A 1 101 ? 16.741 5.226 -18.679 1.00 92.50 101 ILE A CA 1
ATOM 726 C C . ILE A 1 101 ? 17.456 5.461 -20.004 1.00 92.50 101 ILE A C 1
ATOM 728 O O . ILE A 1 101 ? 18.231 6.410 -20.141 1.00 92.50 101 ILE A O 1
ATOM 732 N N . LEU A 1 102 ? 17.252 4.565 -20.963 1.00 92.31 102 LEU A N 1
ATOM 733 C CA . LEU A 1 102 ? 17.924 4.600 -22.260 1.00 92.31 102 LEU A CA 1
ATOM 734 C C . LEU A 1 102 ? 16.962 4.201 -23.377 1.00 92.31 102 LEU A C 1
ATOM 736 O O . LEU A 1 102 ? 15.996 3.490 -23.133 1.00 92.31 102 LEU A O 1
ATOM 740 N N . SER A 1 103 ? 17.232 4.636 -24.606 1.00 93.06 103 SER A N 1
ATOM 741 C CA . SER A 1 103 ? 16.547 4.105 -25.789 1.00 93.06 103 SER A CA 1
ATOM 742 C C . SER A 1 103 ? 17.404 3.001 -26.398 1.00 93.06 103 SER A C 1
ATOM 744 O O . SER A 1 103 ? 18.560 3.264 -26.720 1.00 93.06 103 SER A O 1
ATOM 746 N N . ALA A 1 104 ? 16.878 1.788 -26.549 1.00 94.25 104 ALA A N 1
ATOM 747 C CA . ALA A 1 104 ? 17.551 0.710 -27.271 1.00 94.25 104 ALA A CA 1
ATOM 748 C C . ALA A 1 104 ? 16.551 -0.278 -27.876 1.00 94.25 104 ALA A C 1
ATOM 750 O O . ALA A 1 104 ? 15.626 -0.739 -27.205 1.00 94.25 104 ALA A O 1
ATOM 751 N N . VAL A 1 105 ? 16.762 -0.668 -29.134 1.00 93.81 105 VAL A N 1
ATOM 752 C CA . VAL A 1 105 ? 15.880 -1.642 -29.812 1.00 93.81 105 VAL A CA 1
ATOM 753 C C . VAL A 1 105 ? 15.917 -3.032 -29.168 1.00 93.81 105 VAL A C 1
ATOM 755 O O . VAL A 1 105 ? 14.906 -3.727 -29.124 1.00 93.81 105 VAL A O 1
ATOM 758 N N . SER A 1 106 ? 17.052 -3.426 -28.595 1.00 94.75 106 SER A N 1
ATOM 759 C CA . SER A 1 106 ? 17.241 -4.689 -27.866 1.00 94.75 106 SER A CA 1
ATOM 760 C C . SER A 1 106 ? 17.794 -4.413 -26.464 1.00 94.75 106 SER A C 1
ATOM 762 O O . SER A 1 106 ? 18.387 -3.349 -26.271 1.00 94.75 106 SER A O 1
ATOM 764 N N . PRO A 1 107 ? 17.622 -5.324 -25.484 1.00 95.12 107 PRO A N 1
ATOM 765 C CA . PRO A 1 107 ? 18.175 -5.143 -24.143 1.00 95.12 107 PRO A CA 1
ATOM 766 C C . PRO A 1 107 ? 19.677 -4.848 -24.201 1.00 95.12 107 PRO A C 1
ATOM 768 O O . PRO A 1 107 ? 20.464 -5.641 -24.721 1.00 95.12 107 PRO A O 1
ATOM 771 N N . ALA A 1 108 ? 20.074 -3.679 -23.702 1.00 93.12 108 ALA A N 1
ATOM 772 C CA . ALA A 1 108 ? 21.449 -3.204 -23.755 1.00 93.12 108 ALA A CA 1
ATOM 773 C C . ALA A 1 108 ? 21.738 -2.245 -22.598 1.00 93.12 108 ALA A C 1
ATOM 775 O O . ALA A 1 108 ? 20.861 -1.526 -22.126 1.00 93.12 108 ALA A O 1
ATOM 776 N N . TRP A 1 109 ? 23.000 -2.192 -22.169 1.00 92.56 109 TRP A N 1
ATOM 777 C CA . TRP A 1 109 ? 23.443 -1.243 -21.139 1.00 92.56 109 TRP A CA 1
ATOM 778 C C . TRP A 1 109 ? 23.703 0.173 -21.671 1.00 92.56 109 TRP A C 1
ATOM 780 O O . TRP A 1 109 ? 23.727 1.168 -20.941 1.00 92.56 109 TRP A O 1
ATOM 790 N N . THR A 1 110 ? 24.001 0.262 -22.962 1.00 91.56 110 THR A N 1
ATOM 791 C CA . THR A 1 110 ? 24.316 1.512 -23.651 1.00 91.56 110 THR A CA 1
ATOM 792 C C . THR A 1 110 ? 23.216 1.771 -24.657 1.00 91.56 110 THR A C 1
ATOM 794 O O . THR A 1 110 ? 22.936 0.900 -25.474 1.00 91.56 110 THR A O 1
ATOM 797 N N . GLY A 1 111 ? 22.585 2.940 -24.550 1.00 90.19 111 GLY A N 1
ATOM 798 C CA . GLY A 1 111 ? 21.519 3.335 -25.460 1.00 90.19 111 GLY A CA 1
ATOM 799 C C . GLY A 1 111 ? 22.025 3.601 -26.874 1.00 90.19 111 GLY A C 1
ATOM 800 O O . GLY A 1 111 ? 23.191 3.951 -27.083 1.00 90.19 111 GLY A O 1
ATOM 801 N N . ASP A 1 112 ? 21.110 3.464 -27.824 1.00 90.62 112 ASP A N 1
ATOM 802 C CA . ASP A 1 112 ? 21.286 3.870 -29.208 1.00 90.62 112 ASP A CA 1
ATOM 803 C C . ASP A 1 112 ? 21.437 5.399 -29.299 1.00 90.62 112 ASP A C 1
ATOM 805 O O . ASP A 1 112 ? 20.950 6.160 -28.456 1.00 90.62 112 ASP A O 1
ATOM 809 N N . SER A 1 113 ? 22.136 5.875 -30.332 1.00 89.19 113 SER A N 1
ATOM 810 C CA . SER A 1 113 ? 22.238 7.316 -30.585 1.00 89.19 113 SER A CA 1
ATOM 811 C C . SER A 1 113 ? 20.887 7.868 -31.025 1.00 89.19 113 SER A C 1
ATOM 813 O O . SER A 1 113 ? 20.378 7.468 -32.065 1.00 89.19 113 SER A O 1
ATOM 815 N N . MET A 1 114 ? 20.360 8.822 -30.262 1.00 81.94 114 MET A N 1
ATOM 816 C CA . MET A 1 114 ? 19.089 9.490 -30.536 1.00 81.94 114 MET A CA 1
ATOM 817 C C . MET A 1 114 ? 19.312 10.914 -31.058 1.00 81.94 114 MET A C 1
ATOM 819 O O . MET A 1 114 ? 20.199 11.626 -30.581 1.00 81.94 114 MET A O 1
ATOM 823 N N . VAL A 1 115 ? 18.486 11.348 -32.014 1.00 80.38 115 VAL A N 1
ATOM 824 C CA . VAL A 1 115 ? 18.456 12.738 -32.529 1.00 80.38 115 VAL A CA 1
ATOM 825 C C . VAL A 1 115 ? 17.142 13.419 -32.113 1.00 80.38 115 VAL A C 1
ATOM 827 O O . VAL A 1 115 ? 16.619 14.309 -32.783 1.00 80.38 115 VAL A O 1
ATOM 830 N N . SER A 1 116 ? 16.594 12.969 -30.985 1.00 75.25 116 SER A N 1
ATOM 831 C CA . SER A 1 116 ? 15.328 13.401 -30.402 1.00 75.25 116 SER A CA 1
ATOM 832 C C . SER A 1 116 ? 15.540 14.219 -29.128 1.00 75.25 116 SER A C 1
ATOM 834 O O . SER A 1 116 ? 16.552 14.076 -28.442 1.00 75.25 116 SER A O 1
ATOM 836 N N . THR A 1 117 ? 14.533 15.013 -28.770 1.00 80.19 117 THR A N 1
ATOM 837 C CA . THR A 1 117 ? 14.349 15.487 -27.397 1.00 80.19 117 THR A CA 1
ATOM 838 C C . THR A 1 117 ? 13.395 14.528 -26.686 1.00 80.19 117 THR A C 1
ATOM 840 O O . THR A 1 117 ? 12.207 14.473 -27.006 1.00 80.19 117 THR A O 1
ATOM 843 N N . LEU A 1 118 ? 13.913 13.781 -25.714 1.00 85.69 118 LEU A N 1
ATOM 844 C CA . LEU A 1 118 ? 13.108 12.983 -24.794 1.00 85.69 118 LEU A CA 1
ATOM 845 C C . LEU A 1 118 ? 12.730 13.846 -23.589 1.00 85.69 118 LEU A C 1
ATOM 847 O O . LEU A 1 118 ? 13.597 14.450 -22.958 1.00 85.69 118 LEU A O 1
ATOM 851 N N . GLN A 1 119 ? 11.439 13.901 -23.288 1.00 87.00 119 GLN A N 1
ATOM 852 C CA . GLN A 1 119 ? 10.932 14.475 -22.048 1.00 87.00 119 GLN A CA 1
ATOM 853 C C . GLN A 1 119 ? 10.736 13.342 -21.047 1.00 87.00 119 GLN A C 1
ATOM 855 O O . GLN A 1 119 ? 10.148 12.324 -21.406 1.00 87.00 119 GLN A O 1
ATOM 860 N N . LEU A 1 120 ? 11.245 13.526 -19.829 1.00 87.69 120 LEU A N 1
ATOM 861 C CA . LEU A 1 120 ? 11.056 12.627 -18.694 1.00 87.69 120 LEU A CA 1
ATOM 862 C C . LEU A 1 120 ? 10.605 13.454 -17.499 1.00 87.69 120 LEU A C 1
ATOM 864 O O . LEU A 1 120 ? 11.169 14.523 -17.253 1.00 87.69 120 LEU A O 1
ATOM 868 N N . ASP A 1 121 ? 9.632 12.942 -16.763 1.00 87.00 121 ASP A N 1
ATOM 869 C CA . ASP A 1 121 ? 9.193 13.518 -15.499 1.00 87.00 121 ASP A CA 1
ATOM 870 C C . ASP A 1 121 ? 8.771 12.417 -14.524 1.00 87.00 121 ASP A C 1
ATOM 872 O O . ASP A 1 121 ? 8.555 11.273 -14.928 1.00 87.00 121 ASP A O 1
ATOM 876 N N . GLY A 1 122 ? 8.684 12.763 -13.241 1.00 84.88 122 GLY A N 1
ATOM 877 C CA . GLY A 1 122 ? 8.108 11.899 -12.214 1.00 84.88 122 GLY A CA 1
ATOM 878 C C . GLY A 1 122 ? 8.777 10.536 -12.113 1.00 84.88 122 GLY A C 1
ATOM 879 O O . GLY A 1 122 ? 8.099 9.556 -11.833 1.00 84.88 122 GLY A O 1
ATOM 880 N N . ILE A 1 123 ? 10.082 10.448 -12.381 1.00 85.88 123 ILE A N 1
ATOM 881 C CA . ILE A 1 123 ? 10.785 9.182 -12.224 1.00 85.88 123 ILE A CA 1
ATOM 882 C C . ILE A 1 123 ? 10.721 8.818 -10.734 1.00 85.88 123 ILE A C 1
ATOM 884 O O . ILE A 1 123 ? 11.048 9.660 -9.890 1.00 85.88 123 ILE A O 1
ATOM 888 N N . HIS A 1 124 ? 10.389 7.572 -10.416 1.00 85.38 124 HIS A N 1
ATOM 889 C CA . HIS A 1 124 ? 10.502 7.004 -9.076 1.00 85.38 124 HIS A CA 1
ATOM 890 C C . HIS A 1 124 ? 10.611 5.473 -9.128 1.00 85.38 124 HIS A C 1
ATOM 892 O O . HIS A 1 124 ? 10.333 4.837 -10.144 1.00 85.38 124 HIS A O 1
ATOM 898 N N . ALA A 1 125 ? 11.092 4.901 -8.030 1.00 86.69 125 ALA A N 1
ATOM 899 C CA . ALA A 1 125 ? 11.106 3.468 -7.788 1.00 86.69 125 ALA A CA 1
ATOM 900 C C . ALA A 1 125 ? 9.986 3.158 -6.789 1.00 86.69 125 ALA A C 1
ATOM 902 O O . ALA A 1 125 ? 9.862 3.886 -5.803 1.00 86.69 125 ALA A O 1
ATOM 903 N N . ALA A 1 126 ? 9.174 2.141 -7.066 1.00 85.75 126 ALA A N 1
ATOM 904 C CA . ALA A 1 126 ? 7.960 1.843 -6.310 1.00 85.75 126 ALA A CA 1
ATOM 905 C C . ALA A 1 126 ? 7.854 0.352 -5.968 1.00 85.75 126 ALA A C 1
ATOM 907 O O . ALA A 1 126 ? 8.504 -0.495 -6.597 1.00 85.75 126 ALA A O 1
ATOM 908 N N . ALA A 1 127 ? 7.032 0.078 -4.960 1.00 85.69 127 ALA A N 1
ATOM 909 C CA . ALA A 1 127 ? 6.576 -1.245 -4.570 1.00 85.69 127 ALA A CA 1
ATOM 910 C C . ALA A 1 127 ? 5.123 -1.435 -5.036 1.00 85.69 127 ALA A C 1
ATOM 912 O O . ALA A 1 127 ? 4.364 -0.467 -5.107 1.00 85.69 127 ALA A O 1
ATOM 913 N N . ASP A 1 128 ? 4.797 -2.661 -5.417 1.00 87.81 128 ASP A N 1
ATOM 914 C CA . ASP A 1 128 ? 3.493 -3.113 -5.923 1.00 87.81 128 ASP A CA 1
ATOM 915 C C . ASP A 1 128 ? 3.439 -4.621 -5.677 1.00 87.81 128 ASP A C 1
ATOM 917 O O . ASP A 1 128 ? 3.866 -5.436 -6.500 1.00 87.81 128 ASP A O 1
ATOM 921 N N . SER A 1 129 ? 3.146 -4.976 -4.437 1.00 86.38 129 SER A N 1
ATOM 922 C CA . SER A 1 129 ? 3.417 -6.287 -3.861 1.00 86.38 129 SER A CA 1
ATOM 923 C C . SER A 1 129 ? 2.536 -7.388 -4.454 1.00 86.38 129 SER A C 1
ATOM 925 O O . SER A 1 129 ? 2.965 -8.548 -4.500 1.00 86.38 129 SER A O 1
ATOM 927 N N . ASP A 1 130 ? 1.355 -7.043 -4.963 1.00 90.00 130 ASP A N 1
ATOM 928 C CA . ASP A 1 130 ? 0.402 -7.971 -5.571 1.00 90.00 130 ASP A CA 1
ATOM 929 C C . ASP A 1 130 ? 0.301 -7.876 -7.107 1.00 90.00 130 ASP A C 1
ATOM 931 O O . ASP A 1 130 ? -0.310 -8.747 -7.740 1.00 90.00 130 ASP A O 1
ATOM 935 N N . LEU A 1 131 ? 1.012 -6.915 -7.710 1.00 91.69 131 LEU A N 1
ATOM 936 C CA . LEU A 1 131 ? 1.159 -6.709 -9.150 1.00 91.69 131 LEU A CA 1
ATOM 937 C C . LEU A 1 131 ? -0.145 -6.306 -9.850 1.00 91.69 131 LEU A C 1
ATOM 939 O O . LEU A 1 131 ? -0.360 -6.662 -11.020 1.00 91.69 131 LEU A O 1
ATOM 943 N N . ASP A 1 132 ? -1.006 -5.558 -9.165 1.00 92.31 132 ASP A N 1
ATOM 944 C CA . ASP A 1 132 ? -2.281 -5.083 -9.700 1.00 92.31 132 ASP A CA 1
ATOM 945 C C . ASP A 1 132 ? -2.198 -3.727 -10.431 1.00 92.31 132 ASP A C 1
ATOM 947 O O . ASP A 1 132 ? -3.166 -3.313 -11.077 1.00 92.31 132 ASP A O 1
ATOM 951 N N . GLN A 1 133 ? -0.997 -3.129 -10.463 1.00 89.88 133 GLN A N 1
ATOM 952 C CA . GLN A 1 133 ? -0.643 -1.828 -11.054 1.00 89.88 133 GLN A CA 1
ATOM 953 C C . GLN A 1 133 ? -0.929 -0.610 -10.172 1.00 89.88 133 GLN A C 1
ATOM 955 O O . GLN A 1 133 ? -0.678 0.516 -10.618 1.00 89.88 133 GLN A O 1
ATOM 960 N N . ILE A 1 134 ? -1.388 -0.806 -8.943 1.00 88.44 134 ILE A N 1
ATOM 961 C CA . ILE A 1 134 ? -1.452 0.221 -7.912 1.00 88.44 134 ILE A CA 1
ATOM 962 C C . ILE A 1 134 ? -0.177 0.126 -7.068 1.00 88.44 134 ILE A C 1
ATOM 964 O O . ILE A 1 134 ? 0.465 -0.913 -6.966 1.00 88.44 134 ILE A O 1
ATOM 968 N N . ASN A 1 135 ? 0.318 1.262 -6.587 1.00 84.88 135 ASN A N 1
ATOM 969 C CA . ASN A 1 135 ? 1.514 1.259 -5.745 1.00 84.88 135 ASN A CA 1
ATOM 970 C C . ASN A 1 135 ? 1.099 0.950 -4.313 1.00 84.88 135 ASN A C 1
ATOM 972 O O . ASN A 1 135 ? 0.098 1.510 -3.870 1.00 84.88 135 ASN A O 1
ATOM 976 N N . ASP A 1 136 ? 1.908 0.185 -3.574 1.00 81.25 136 ASP A N 1
ATOM 977 C CA . ASP A 1 136 ? 1.635 -0.198 -2.177 1.00 81.25 136 ASP A CA 1
ATOM 978 C C . ASP A 1 136 ? 1.309 1.010 -1.271 1.00 81.25 136 ASP A C 1
ATOM 980 O O . ASP A 1 136 ? 0.594 0.890 -0.281 1.00 81.25 136 ASP A O 1
ATOM 984 N N . ASP A 1 137 ? 1.834 2.201 -1.589 1.00 78.44 137 ASP A N 1
ATOM 985 C CA . ASP A 1 137 ? 1.586 3.449 -0.854 1.00 78.44 137 ASP A CA 1
ATOM 986 C C . ASP A 1 137 ? 0.240 4.120 -1.174 1.00 78.44 137 ASP A C 1
ATOM 988 O O . ASP A 1 137 ? -0.131 5.099 -0.528 1.00 78.44 137 ASP A O 1
ATOM 992 N N . THR A 1 138 ? -0.500 3.583 -2.137 1.00 82.88 138 THR A N 1
ATOM 993 C CA . THR A 1 138 ? -1.833 4.029 -2.564 1.00 82.88 138 THR A CA 1
ATOM 994 C C . THR A 1 138 ? -2.834 2.881 -2.716 1.00 82.88 138 THR A C 1
ATOM 996 O O . THR A 1 138 ? -3.949 3.131 -3.162 1.00 82.88 138 THR A O 1
ATOM 999 N N . ASP A 1 139 ? -2.433 1.657 -2.369 1.00 85.81 139 ASP A N 1
ATOM 1000 C CA . ASP A 1 139 ? -3.198 0.431 -2.572 1.00 85.81 139 ASP A CA 1
ATOM 1001 C C . ASP A 1 139 ? -3.989 0.046 -1.313 1.00 85.81 139 ASP A C 1
ATOM 1003 O O . ASP A 1 139 ? -3.414 -0.233 -0.255 1.00 85.81 139 ASP A O 1
ATOM 1007 N N . ASN A 1 140 ? -5.317 0.013 -1.421 1.00 87.81 140 ASN A N 1
ATOM 1008 C CA . ASN A 1 140 ? -6.206 -0.393 -0.334 1.00 87.81 140 ASN A CA 1
ATOM 1009 C C . ASN A 1 140 ? -6.238 -1.915 -0.081 1.00 87.81 140 ASN A C 1
ATOM 1011 O O . ASN A 1 140 ? -6.861 -2.336 0.890 1.00 87.81 140 ASN A O 1
ATOM 1015 N N . CYS A 1 141 ? -5.530 -2.729 -0.874 1.00 91.31 141 CYS A N 1
ATOM 1016 C CA . CYS A 1 141 ? -5.297 -4.154 -0.639 1.00 91.31 141 CYS A CA 1
ATOM 1017 C C . CYS A 1 141 ? -3.904 -4.629 -1.086 1.00 91.31 141 CYS A C 1
ATOM 1019 O O . CYS A 1 141 ? -3.803 -5.595 -1.826 1.00 91.31 141 CYS A O 1
ATOM 1021 N N . THR A 1 142 ? -2.833 -4.066 -0.517 1.00 89.00 142 THR A N 1
ATOM 1022 C CA . THR A 1 142 ? -1.400 -4.338 -0.822 1.00 89.00 142 THR A CA 1
ATOM 1023 C C . THR A 1 142 ? -0.941 -5.788 -1.084 1.00 89.00 142 THR A C 1
ATOM 1025 O O . THR A 1 142 ? 0.171 -5.999 -1.563 1.00 89.00 142 THR A O 1
ATOM 1028 N N . LEU A 1 143 ? -1.708 -6.819 -0.713 1.00 88.69 143 LEU A N 1
ATOM 1029 C CA . LEU A 1 143 ? -1.373 -8.232 -0.946 1.00 88.69 143 LEU A CA 1
ATOM 1030 C C . LEU A 1 143 ? -2.423 -8.994 -1.776 1.00 88.69 143 LEU A C 1
ATOM 1032 O O . LEU A 1 143 ? -2.269 -10.205 -1.980 1.00 88.69 143 LEU A O 1
ATOM 1036 N N . VAL A 1 144 ? -3.499 -8.340 -2.217 1.00 91.94 144 VAL A N 1
ATOM 1037 C CA . VAL A 1 144 ? -4.634 -8.950 -2.915 1.00 91.94 144 VAL A CA 1
ATOM 1038 C C . VAL A 1 144 ? -5.060 -8.070 -4.085 1.00 91.94 144 VAL A C 1
ATOM 1040 O O . VAL A 1 144 ? -5.861 -7.156 -3.920 1.00 91.94 144 VAL A O 1
ATOM 1043 N N . ALA A 1 145 ? -4.632 -8.478 -5.282 1.00 94.00 145 ALA A N 1
ATOM 1044 C CA . ALA A 1 145 ? -4.809 -7.694 -6.497 1.00 94.00 145 ALA A CA 1
ATOM 1045 C C . ALA A 1 145 ? -6.255 -7.240 -6.730 1.00 94.00 145 ALA A C 1
ATOM 1047 O O . ALA A 1 145 ? -7.143 -8.058 -7.013 1.00 94.00 145 ALA A O 1
ATOM 1048 N N . ASN A 1 146 ? -6.469 -5.927 -6.696 1.00 94.06 146 ASN A N 1
ATOM 1049 C CA . ASN A 1 146 ? -7.771 -5.293 -6.827 1.00 94.06 146 ASN A CA 1
ATOM 1050 C C . ASN A 1 146 ? -7.654 -3.933 -7.539 1.00 94.06 146 ASN A C 1
ATOM 1052 O O . ASN A 1 146 ? -8.074 -2.903 -7.029 1.00 94.06 146 ASN A O 1
ATOM 1056 N N . ALA A 1 147 ? -7.206 -3.938 -8.797 1.00 95.00 147 ALA A N 1
ATOM 1057 C CA . ALA A 1 147 ? -6.929 -2.721 -9.578 1.00 95.00 147 ALA A CA 1
ATOM 1058 C C . ALA A 1 147 ? -8.092 -1.703 -9.702 1.00 95.00 147 ALA A C 1
ATOM 1060 O O . ALA A 1 147 ? -7.905 -0.586 -10.185 1.00 95.00 147 ALA A O 1
ATOM 1061 N N . ASN A 1 148 ? -9.322 -2.088 -9.345 1.00 94.25 148 ASN A N 1
ATOM 1062 C CA . ASN A 1 148 ? -10.472 -1.185 -9.269 1.00 94.25 148 ASN A CA 1
ATOM 1063 C C . ASN A 1 148 ? -10.543 -0.384 -7.954 1.00 94.25 148 ASN A C 1
ATOM 1065 O O . ASN A 1 148 ? -11.351 0.542 -7.891 1.00 94.25 148 ASN A O 1
ATOM 1069 N N . GLN A 1 149 ? -9.730 -0.742 -6.955 1.00 92.50 149 GLN A N 1
ATOM 1070 C CA . GLN A 1 149 ? -9.594 -0.135 -5.631 1.00 92.50 149 GLN A CA 1
ATOM 1071 C C . GLN A 1 149 ? -10.956 0.094 -4.971 1.00 92.50 149 GLN A C 1
ATOM 1073 O O . GLN A 1 149 ? -11.219 1.140 -4.380 1.00 92.50 149 GLN A O 1
ATOM 1078 N N . ARG A 1 150 ? -11.877 -0.865 -5.145 1.00 92.75 150 ARG A N 1
ATOM 1079 C CA . ARG A 1 150 ? -13.230 -0.746 -4.599 1.00 92.75 150 ARG A CA 1
ATOM 1080 C C . ARG A 1 150 ? -13.186 -0.887 -3.080 1.00 92.75 150 ARG A C 1
ATOM 1082 O O . ARG A 1 150 ? -12.625 -1.857 -2.583 1.00 92.75 150 ARG A O 1
ATOM 1089 N N . ASP A 1 151 ? -13.818 0.067 -2.417 1.00 90.06 151 ASP A N 1
ATOM 1090 C CA . ASP A 1 151 ? -13.957 0.219 -0.971 1.00 90.06 151 ASP A CA 1
ATOM 1091 C C . ASP A 1 151 ? -15.365 0.805 -0.749 1.00 90.06 151 ASP A C 1
ATOM 1093 O O . ASP A 1 151 ? -15.663 1.922 -1.190 1.00 90.06 151 ASP A O 1
ATOM 1097 N N . THR A 1 152 ? -16.286 -0.019 -0.248 1.00 88.00 152 THR A N 1
ATOM 1098 C CA . THR A 1 152 ? -17.731 0.270 -0.262 1.00 88.00 152 THR A CA 1
ATOM 1099 C C . THR A 1 152 ? -18.182 0.974 1.011 1.00 88.00 152 THR A C 1
ATOM 1101 O O . THR A 1 152 ? -19.087 1.818 0.957 1.00 88.00 152 THR A O 1
ATOM 1104 N N . ASP A 1 153 ? -17.571 0.642 2.141 1.00 83.50 153 ASP A N 1
ATOM 1105 C CA . ASP A 1 153 ? -17.834 1.229 3.449 1.00 83.50 153 ASP A CA 1
ATOM 1106 C C . ASP A 1 153 ? -16.925 2.438 3.761 1.00 83.50 153 ASP A C 1
ATOM 1108 O O . ASP A 1 153 ? -17.267 3.236 4.641 1.00 83.50 153 ASP A O 1
ATOM 1112 N N . LEU A 1 154 ? -15.909 2.685 2.923 1.00 83.56 154 LEU A N 1
ATOM 1113 C CA . LEU A 1 154 ? -15.000 3.837 2.938 1.00 83.56 154 LEU A CA 1
ATOM 1114 C C . LEU A 1 154 ? -14.080 3.861 4.158 1.00 83.56 154 LEU A C 1
ATOM 1116 O O . LEU A 1 154 ? -13.757 4.943 4.671 1.00 83.56 154 LEU A O 1
ATOM 1120 N N . ASP A 1 155 ? -13.674 2.681 4.616 1.00 73.25 155 ASP A N 1
ATOM 1121 C CA . ASP A 1 155 ? -12.718 2.509 5.703 1.00 73.25 155 ASP A CA 1
ATOM 1122 C C . ASP A 1 155 ? -11.255 2.554 5.195 1.00 73.25 155 ASP A C 1
ATOM 1124 O O . ASP A 1 155 ? -10.325 2.756 5.967 1.00 73.25 155 ASP A O 1
ATOM 1128 N N . GLY A 1 156 ? -11.020 2.511 3.881 1.00 79.81 156 GLY A N 1
ATOM 1129 C CA . GLY A 1 156 ? -9.679 2.518 3.294 1.00 79.81 156 GLY A CA 1
ATOM 1130 C C . GLY A 1 156 ? -9.047 1.131 3.156 1.00 79.81 156 GLY A C 1
ATOM 1131 O O . GLY A 1 156 ? -7.903 1.032 2.710 1.00 79.81 156 GLY A O 1
ATOM 1132 N N . LEU A 1 157 ? -9.766 0.061 3.476 1.00 85.31 157 LEU A N 1
ATOM 1133 C CA . LEU A 1 157 ? -9.473 -1.289 3.027 1.00 85.31 157 LEU A CA 1
ATOM 1134 C C . LEU A 1 157 ? -10.342 -1.624 1.815 1.00 85.31 157 LEU A C 1
ATOM 1136 O O . LEU A 1 157 ? -11.507 -1.262 1.694 1.00 85.31 157 LEU A O 1
ATOM 1140 N N . GLY A 1 158 ? -9.747 -2.293 0.835 1.00 91.50 158 GLY A N 1
ATOM 1141 C CA . GLY A 1 158 ? -10.498 -2.695 -0.341 1.00 91.50 158 GLY A CA 1
ATOM 1142 C C . GLY A 1 158 ? -11.388 -3.893 -0.032 1.00 91.50 158 GLY A C 1
ATOM 1143 O O . GLY A 1 158 ? -10.957 -4.851 0.607 1.00 91.50 158 GLY A O 1
ATOM 1144 N N . ASN A 1 159 ? -12.585 -3.929 -0.618 1.00 92.81 159 ASN A N 1
ATOM 1145 C CA . ASN A 1 159 ? -13.517 -5.056 -0.491 1.00 92.81 159 ASN A CA 1
ATOM 1146 C C . ASN A 1 159 ? -12.860 -6.421 -0.778 1.00 92.81 159 ASN A C 1
ATOM 1148 O O . ASN A 1 159 ? -13.297 -7.435 -0.252 1.00 92.81 159 ASN A O 1
ATOM 1152 N N . ALA A 1 160 ? -11.817 -6.467 -1.616 1.00 94.88 160 ALA A N 1
ATOM 1153 C CA . ALA A 1 160 ? -11.109 -7.698 -1.971 1.00 94.88 160 ALA A CA 1
ATOM 1154 C C . ALA A 1 160 ? -10.307 -8.322 -0.811 1.00 94.88 160 ALA A C 1
ATOM 1156 O O . ALA A 1 160 ? -10.084 -9.536 -0.807 1.00 94.88 160 ALA A O 1
ATOM 1157 N N . CYS A 1 161 ? -9.865 -7.509 0.147 1.00 92.12 161 CYS A N 1
ATOM 1158 C CA . CYS A 1 161 ? -9.097 -7.919 1.322 1.00 92.12 161 CYS A CA 1
ATOM 1159 C C . CYS A 1 161 ? -9.798 -7.578 2.641 1.00 92.12 161 CYS A C 1
ATOM 1161 O O . CYS A 1 161 ? -9.290 -7.942 3.701 1.00 92.12 161 CYS A O 1
ATOM 1163 N N . ASP A 1 162 ? -10.952 -6.925 2.580 1.00 91.62 162 ASP A N 1
ATOM 1164 C CA . ASP A 1 162 ? -11.771 -6.615 3.734 1.00 91.62 162 ASP A CA 1
ATOM 1165 C C . ASP A 1 162 ? -12.948 -7.578 3.866 1.00 91.62 162 ASP A C 1
ATOM 1167 O O . ASP A 1 162 ? -13.608 -7.907 2.887 1.00 91.62 162 ASP A O 1
ATOM 1171 N N . ALA A 1 163 ? -13.179 -8.080 5.074 1.00 93.19 163 ALA A N 1
ATOM 1172 C CA . ALA A 1 163 ? -14.347 -8.885 5.406 1.00 93.19 163 ALA A CA 1
ATOM 1173 C C . ALA A 1 163 ? -15.002 -8.443 6.728 1.00 93.19 163 ALA A C 1
ATOM 1175 O O . ALA A 1 163 ? -15.866 -9.171 7.230 1.00 93.19 163 ALA A O 1
ATOM 1176 N N . ASP A 1 164 ? -14.589 -7.292 7.264 1.00 89.62 164 ASP A N 1
ATOM 1177 C CA . ASP A 1 164 ? -15.090 -6.651 8.479 1.00 89.62 164 ASP A CA 1
ATOM 1178 C C . ASP A 1 164 ? -16.234 -5.694 8.137 1.00 89.62 164 ASP A C 1
ATOM 1180 O O . ASP A 1 164 ? -16.140 -4.473 8.118 1.00 89.62 164 ASP A O 1
ATOM 1184 N N . VAL A 1 165 ? -17.350 -6.315 7.788 1.00 88.50 165 VAL A N 1
ATOM 1185 C CA . VAL A 1 165 ? -18.522 -5.648 7.214 1.00 88.50 165 VAL A CA 1
ATOM 1186 C C . VAL A 1 165 ? -19.552 -5.278 8.290 1.00 88.50 165 VAL A C 1
ATOM 1188 O O . VAL A 1 165 ? -20.639 -4.758 7.996 1.00 88.50 165 VAL A O 1
ATOM 1191 N N . ALA A 1 166 ? -19.315 -5.678 9.543 1.00 84.00 166 ALA A N 1
ATOM 1192 C CA . ALA A 1 166 ? -20.181 -5.348 10.659 1.00 84.00 166 ALA A CA 1
ATOM 1193 C C . ALA A 1 166 ? -20.055 -3.864 11.025 1.00 84.00 166 ALA A C 1
ATOM 1195 O O . ALA A 1 166 ? -19.068 -3.197 10.762 1.00 84.00 166 ALA A O 1
ATOM 1196 N N . THR A 1 167 ? -21.109 -3.300 11.621 1.00 75.62 167 THR A N 1
ATOM 1197 C CA . THR A 1 167 ? -21.068 -1.921 12.123 1.00 75.62 167 THR A CA 1
ATOM 1198 C C . THR A 1 167 ? -21.162 -1.916 13.649 1.00 75.62 167 THR A C 1
ATOM 1200 O O . THR A 1 167 ? -22.158 -2.428 14.180 1.00 75.62 167 THR A O 1
ATOM 1203 N N . PRO A 1 168 ? -20.226 -1.255 14.357 1.00 67.25 168 PRO A N 1
ATOM 1204 C CA . PRO A 1 168 ? -19.003 -0.636 13.817 1.00 67.25 168 PRO A CA 1
ATOM 1205 C C . PRO A 1 168 ? -18.026 -1.693 13.267 1.00 67.25 168 PRO A C 1
ATOM 1207 O O . PRO A 1 168 ? -18.033 -2.801 13.791 1.00 67.25 168 PRO A O 1
ATOM 1210 N N . ASN A 1 169 ? -17.219 -1.326 12.264 1.00 70.56 169 ASN A N 1
ATOM 1211 C CA . ASN A 1 169 ? -16.073 -2.126 11.815 1.00 70.56 169 ASN A CA 1
ATOM 1212 C C . ASN A 1 169 ? -15.091 -2.176 12.996 1.00 70.56 169 ASN A C 1
ATOM 1214 O O . ASN A 1 169 ? -14.708 -1.128 13.541 1.00 70.56 169 ASN A O 1
ATOM 1218 N N . ASP A 1 170 ? -14.841 -3.383 13.503 1.00 68.81 170 ASP A N 1
ATOM 1219 C CA . ASP A 1 170 ? -14.123 -3.619 14.761 1.00 68.81 170 ASP A CA 1
ATOM 1220 C C . ASP A 1 170 ? -12.714 -4.191 14.547 1.00 68.81 170 ASP A C 1
ATOM 1222 O O . ASP A 1 170 ? -12.057 -4.650 15.481 1.00 68.81 170 ASP A O 1
ATOM 1226 N N . CYS A 1 171 ? -12.195 -4.049 13.330 1.00 74.38 171 CYS A N 1
ATOM 1227 C CA . CYS A 1 171 ? -10.909 -4.550 12.866 1.00 74.38 171 CYS A CA 1
ATOM 1228 C C . CYS A 1 171 ? -10.706 -6.064 13.064 1.00 74.38 171 CYS A C 1
ATOM 1230 O O . CYS A 1 171 ? -9.556 -6.509 13.189 1.00 74.38 171 CYS A O 1
ATOM 1232 N N . MET A 1 172 ? -11.776 -6.855 13.138 1.00 80.12 172 MET A N 1
ATOM 1233 C CA . MET A 1 172 ? -11.743 -8.290 13.399 1.00 80.12 172 MET A CA 1
ATOM 1234 C C . MET A 1 172 ? -12.855 -9.019 12.653 1.00 80.12 172 MET A C 1
ATOM 1236 O O . MET A 1 172 ? -14.010 -8.995 13.045 1.00 80.12 172 MET A O 1
ATOM 1240 N N . VAL A 1 173 ? -12.480 -9.853 11.683 1.00 87.19 173 VAL A N 1
ATOM 1241 C CA . VAL A 1 173 ? -13.468 -10.680 10.983 1.00 87.19 173 VAL A CA 1
ATOM 1242 C C . VAL A 1 173 ? -13.964 -11.802 11.902 1.00 87.19 173 VAL A C 1
ATOM 1244 O O . VAL A 1 173 ? -13.262 -12.794 12.128 1.00 87.19 173 VAL A O 1
ATOM 1247 N N . ASP A 1 174 ? -15.180 -11.699 12.430 1.00 86.69 174 ASP A N 1
ATOM 1248 C CA . ASP A 1 174 ? -15.736 -12.625 13.412 1.00 86.69 174 ASP A CA 1
ATOM 1249 C C . ASP A 1 174 ? -17.169 -13.116 13.084 1.00 86.69 174 ASP A C 1
ATOM 1251 O O . ASP A 1 174 ? -17.573 -13.302 11.929 1.00 86.69 174 ASP A O 1
ATOM 1255 N N . LEU A 1 175 ? -17.926 -13.526 14.110 1.00 89.94 175 LEU A N 1
ATOM 1256 C CA . LEU A 1 175 ? -19.293 -14.017 13.928 1.00 89.94 175 LEU A CA 1
ATOM 1257 C C . LEU A 1 175 ? -20.310 -12.901 13.654 1.00 89.94 175 LEU A C 1
ATOM 1259 O O . LEU A 1 175 ? -21.393 -13.212 13.149 1.00 89.94 175 LEU A O 1
ATOM 1263 N N . GLN A 1 176 ? -20.000 -11.657 14.010 1.00 88.88 176 GLN A N 1
ATOM 1264 C CA . GLN A 1 176 ? -20.789 -10.465 13.730 1.00 88.88 176 GLN A CA 1
ATOM 1265 C C . GLN A 1 176 ? -20.794 -10.205 12.224 1.00 88.88 176 GLN A C 1
ATOM 1267 O O . GLN A 1 176 ? -21.880 -10.147 11.640 1.00 88.88 176 GLN A O 1
ATOM 1272 N N . ASP A 1 177 ? -19.629 -10.235 11.574 1.00 92.00 177 ASP A N 1
ATOM 1273 C CA . ASP A 1 177 ? -19.502 -10.115 10.114 1.00 92.00 177 ASP A CA 1
ATOM 1274 C C . ASP A 1 177 ? -20.232 -11.234 9.408 1.00 92.00 177 ASP A C 1
ATOM 1276 O O . ASP A 1 177 ? -21.097 -11.012 8.558 1.00 92.00 177 ASP A O 1
ATOM 1280 N N . LEU A 1 178 ? -19.983 -12.477 9.833 1.00 94.38 178 LEU A N 1
ATOM 1281 C CA . LEU A 1 178 ? -20.656 -13.635 9.257 1.00 94.38 178 LEU A CA 1
ATOM 1282 C C . LEU A 1 178 ? -22.189 -13.520 9.368 1.00 94.38 178 LEU A C 1
ATOM 1284 O O . LEU A 1 178 ? -22.919 -14.066 8.532 1.00 94.38 178 LEU A O 1
ATOM 1288 N N . ALA A 1 179 ? -22.705 -12.810 10.377 1.00 94.38 179 ALA A N 1
ATOM 1289 C CA . ALA A 1 179 ? -24.127 -12.522 10.498 1.00 94.38 179 ALA A CA 1
ATOM 1290 C C . ALA A 1 179 ? -24.625 -11.546 9.418 1.00 94.38 179 ALA A C 1
ATOM 1292 O O . ALA A 1 179 ? -25.760 -11.712 8.960 1.00 94.38 179 ALA A O 1
ATOM 1293 N N . VAL A 1 180 ? -23.815 -10.571 8.998 1.00 94.25 180 VAL A N 1
ATOM 1294 C CA . VAL A 1 180 ? -24.099 -9.639 7.891 1.00 94.25 180 VAL A CA 1
ATOM 1295 C C . VAL A 1 180 ? -24.051 -10.372 6.549 1.00 94.25 180 VAL A C 1
ATOM 1297 O O . VAL A 1 180 ? -25.036 -10.339 5.808 1.00 94.25 180 VAL A O 1
ATOM 1300 N N . TYR A 1 181 ? -23.010 -11.169 6.283 1.00 96.12 181 TYR A N 1
ATOM 1301 C CA . TYR A 1 181 ? -22.949 -12.020 5.081 1.00 96.12 181 TYR A CA 1
ATOM 1302 C C . TYR A 1 181 ? -24.150 -12.956 4.979 1.00 96.12 181 TYR A C 1
ATOM 1304 O O . TYR A 1 181 ? -24.744 -13.128 3.917 1.00 96.12 181 TYR A O 1
ATOM 1312 N N . ARG A 1 182 ? -24.565 -13.552 6.101 1.00 95.31 182 ARG A N 1
ATOM 1313 C CA . ARG A 1 182 ? -25.757 -14.403 6.142 1.00 95.31 182 ARG A CA 1
ATOM 1314 C C . ARG A 1 182 ? -27.036 -13.638 5.792 1.00 95.31 182 ARG A C 1
ATOM 1316 O O . ARG A 1 182 ? -27.938 -14.234 5.202 1.00 95.31 182 ARG A O 1
ATOM 1323 N N . GLN A 1 183 ? -27.154 -12.376 6.198 1.00 94.62 183 GLN A N 1
ATOM 1324 C CA . GLN A 1 183 ? -28.308 -11.532 5.869 1.00 94.62 183 GLN A CA 1
ATOM 1325 C C . GLN A 1 183 ? -28.329 -11.159 4.386 1.00 94.62 183 GLN A C 1
ATOM 1327 O O . GLN A 1 183 ? -29.408 -11.118 3.795 1.00 94.62 183 GLN A O 1
ATOM 1332 N N . ASN A 1 184 ? -27.151 -10.964 3.796 1.00 95.06 184 ASN A N 1
ATOM 1333 C CA . ASN A 1 184 ? -26.981 -10.557 2.406 1.00 95.06 184 ASN A CA 1
ATOM 1334 C C . ASN A 1 184 ? -26.757 -11.726 1.437 1.00 95.06 184 ASN A C 1
ATOM 1336 O O . ASN A 1 184 ? -26.563 -11.497 0.252 1.00 95.06 184 ASN A O 1
ATOM 1340 N N . PHE A 1 185 ? -26.802 -12.980 1.888 1.00 95.81 185 PHE A N 1
ATOM 1341 C CA . PHE A 1 185 ? -26.481 -14.125 1.036 1.00 95.81 185 PHE A CA 1
ATOM 1342 C C . PHE A 1 185 ? -27.420 -14.229 -0.183 1.00 95.81 185 PHE A C 1
ATOM 1344 O O . PHE A 1 185 ? -28.641 -14.332 -0.035 1.00 95.81 185 PHE A O 1
ATOM 1351 N N . LEU A 1 186 ? -26.830 -14.264 -1.382 1.00 93.88 186 LEU A N 1
ATOM 1352 C CA . LEU A 1 186 ? -27.458 -14.172 -2.708 1.00 93.88 186 LEU A CA 1
ATOM 1353 C C . LEU A 1 186 ? -28.168 -12.837 -2.993 1.00 93.88 186 LEU A C 1
ATOM 1355 O O . LEU A 1 186 ? -28.986 -12.758 -3.917 1.00 93.88 186 LEU A O 1
ATOM 1359 N N . SER A 1 187 ? -27.887 -11.794 -2.212 1.00 92.00 187 SER A N 1
ATOM 1360 C CA . SER A 1 187 ? -28.330 -10.441 -2.527 1.00 92.00 187 SER A CA 1
ATOM 1361 C C . SER A 1 187 ? -27.532 -9.910 -3.717 1.00 92.00 187 SER A C 1
ATOM 1363 O O . SER A 1 187 ? -26.305 -9.997 -3.712 1.00 92.00 187 SER A O 1
ATOM 1365 N N . PRO A 1 188 ? -28.209 -9.362 -4.740 1.00 91.75 188 PRO A N 1
ATOM 1366 C CA . PRO A 1 188 ? -27.539 -8.722 -5.856 1.00 91.75 188 PRO A CA 1
ATOM 1367 C C . PRO A 1 188 ? -27.146 -7.285 -5.504 1.00 91.75 188 PRO A C 1
ATOM 1369 O O . PRO A 1 188 ? -27.876 -6.596 -4.785 1.00 91.75 188 PRO A O 1
ATOM 1372 N N . GLY A 1 189 ? -26.084 -6.799 -6.132 1.00 88.25 189 GLY A N 1
ATOM 1373 C CA . GLY A 1 189 ? -25.639 -5.414 -6.033 1.00 88.25 189 GLY A CA 1
ATOM 1374 C C . GLY A 1 189 ? -24.200 -5.301 -5.559 1.00 88.25 189 GLY A C 1
ATOM 1375 O O . GLY A 1 189 ? -23.565 -6.297 -5.247 1.00 88.25 189 GLY A O 1
ATOM 1376 N N . ASP A 1 190 ? -23.732 -4.061 -5.519 1.00 85.50 190 ASP A N 1
ATOM 1377 C CA . ASP A 1 190 ? -22.404 -3.685 -5.037 1.00 85.50 190 ASP A CA 1
ATOM 1378 C C . ASP A 1 190 ? -22.494 -3.475 -3.521 1.00 85.50 190 ASP A C 1
ATOM 1380 O O . ASP A 1 190 ? -22.616 -2.352 -3.029 1.00 85.50 190 ASP A O 1
ATOM 1384 N N . LEU A 1 191 ? -22.674 -4.585 -2.805 1.00 92.06 191 LEU A N 1
ATOM 1385 C CA . LEU A 1 191 ? -22.712 -4.596 -1.350 1.00 92.06 191 LEU A CA 1
ATOM 1386 C C . LEU A 1 191 ? -21.296 -4.748 -0.821 1.00 92.06 191 LEU A C 1
ATOM 1388 O O . LEU A 1 191 ? -20.458 -5.381 -1.449 1.00 92.06 191 LEU A O 1
ATOM 1392 N N . ASP A 1 192 ? -21.092 -4.290 0.402 1.00 92.25 192 ASP A N 1
ATOM 1393 C CA . ASP A 1 192 ? -19.824 -4.483 1.091 1.00 92.25 192 ASP A CA 1
ATOM 1394 C C . ASP A 1 192 ? -19.468 -5.974 1.299 1.00 92.25 192 ASP A C 1
ATOM 1396 O O . ASP A 1 192 ? -18.314 -6.384 1.281 1.00 92.25 192 ASP A O 1
ATOM 1400 N N . THR A 1 193 ? -20.502 -6.822 1.357 1.00 95.25 193 THR A N 1
ATOM 1401 C CA . THR A 1 193 ? -20.399 -8.288 1.394 1.00 95.25 193 THR A CA 1
ATOM 1402 C C . THR A 1 193 ? -20.213 -8.961 0.023 1.00 95.25 193 THR A C 1
ATOM 1404 O O . THR A 1 193 ? -20.231 -10.188 -0.054 1.00 95.25 193 THR A O 1
ATOM 1407 N N . ASP A 1 194 ? -20.169 -8.213 -1.084 1.00 95.69 194 ASP A N 1
ATOM 1408 C CA . ASP A 1 194 ? -19.782 -8.693 -2.427 1.00 95.69 194 ASP A CA 1
ATOM 1409 C C . ASP A 1 194 ? -18.298 -8.382 -2.628 1.00 95.69 194 ASP A C 1
ATOM 1411 O O . ASP A 1 194 ? -17.924 -7.536 -3.429 1.00 95.69 194 ASP A O 1
ATOM 1415 N N . ASN A 1 195 ? -17.443 -9.016 -1.837 1.00 94.25 195 ASN A N 1
ATOM 1416 C CA . ASN A 1 195 ? -16.016 -8.734 -1.698 1.00 94.25 195 ASN A CA 1
ATOM 1417 C C . ASN A 1 195 ? -15.234 -8.948 -2.995 1.00 94.25 195 ASN A C 1
ATOM 1419 O O . ASN A 1 195 ? -14.314 -8.187 -3.305 1.00 94.25 195 ASN A O 1
ATOM 1423 N N . ASN A 1 196 ? -15.643 -9.920 -3.813 1.00 93.38 196 ASN A N 1
ATOM 1424 C CA . ASN A 1 196 ? -14.998 -10.201 -5.097 1.00 93.38 196 ASN A CA 1
ATOM 1425 C C . ASN A 1 196 ? -15.487 -9.302 -6.259 1.00 93.38 196 ASN A C 1
ATOM 1427 O O . ASN A 1 196 ? -14.830 -9.236 -7.302 1.00 93.38 196 ASN A O 1
ATOM 1431 N N . GLY A 1 197 ? -16.622 -8.618 -6.091 1.00 93.69 197 GLY A N 1
ATOM 1432 C CA . GLY A 1 197 ? -17.172 -7.670 -7.056 1.00 93.69 197 GLY A CA 1
ATOM 1433 C C . GLY A 1 197 ? -17.805 -8.288 -8.285 1.00 93.69 197 GLY A C 1
ATOM 1434 O O . GLY A 1 197 ? -17.818 -7.674 -9.358 1.00 93.69 197 GLY A O 1
ATOM 1435 N N . ASP A 1 198 ? -18.342 -9.494 -8.144 1.00 93.81 198 ASP A N 1
ATOM 1436 C CA . ASP A 1 198 ? -19.123 -10.147 -9.186 1.00 93.81 198 ASP A CA 1
ATOM 1437 C C . ASP A 1 198 ? -20.611 -9.740 -9.176 1.00 93.81 198 ASP A C 1
ATOM 1439 O O . ASP A 1 198 ? -21.375 -10.121 -10.077 1.00 93.81 198 ASP A O 1
ATOM 1443 N N . GLY A 1 199 ? -21.001 -8.877 -8.232 1.00 94.62 199 GLY A N 1
ATOM 1444 C CA . GLY A 1 199 ? -22.335 -8.307 -8.096 1.00 94.62 199 GLY A CA 1
ATOM 1445 C C . GLY A 1 199 ? -23.287 -9.171 -7.275 1.00 94.62 199 GLY A C 1
ATOM 1446 O O . GLY A 1 199 ? -24.506 -8.941 -7.339 1.00 94.62 199 GLY A O 1
ATOM 1447 N N . GLN A 1 200 ? -22.782 -10.181 -6.564 1.00 95.38 200 GLN A N 1
ATOM 1448 C CA . GLN A 1 200 ? -23.555 -11.041 -5.676 1.00 95.38 200 GLN A CA 1
ATOM 1449 C C . GLN A 1 200 ? -22.743 -11.439 -4.445 1.00 95.38 200 GLN A C 1
ATOM 1451 O O . GLN A 1 200 ? -21.661 -11.978 -4.567 1.00 95.38 200 GLN A O 1
ATOM 1456 N N . THR A 1 201 ? -23.346 -11.341 -3.261 1.00 95.88 201 THR A N 1
ATOM 1457 C CA . THR A 1 201 ? -22.779 -11.964 -2.055 1.00 95.88 201 THR A CA 1
ATOM 1458 C C . THR A 1 201 ? -23.022 -13.474 -2.076 1.00 95.88 201 THR A C 1
ATOM 1460 O O . THR A 1 201 ? -24.155 -13.924 -1.868 1.00 95.88 201 THR A O 1
ATOM 1463 N N . ASP A 1 202 ? -21.995 -14.286 -2.305 1.00 94.94 202 ASP A N 1
ATOM 1464 C CA . ASP A 1 202 ? -22.107 -15.738 -2.396 1.00 94.94 202 ASP A CA 1
ATOM 1465 C C . ASP A 1 202 ? -21.011 -16.517 -1.630 1.00 94.94 202 ASP A C 1
ATOM 1467 O O . ASP A 1 202 ? -20.530 -16.116 -0.568 1.00 94.94 202 ASP A O 1
ATOM 1471 N N . LEU A 1 203 ? -20.724 -17.751 -2.056 1.00 95.19 203 LEU A N 1
ATOM 1472 C CA . LEU A 1 203 ? -19.723 -18.597 -1.404 1.00 95.19 203 LEU A CA 1
ATOM 1473 C C . LEU A 1 203 ? -18.281 -18.145 -1.679 1.00 95.19 203 LEU A C 1
ATOM 1475 O O . LEU A 1 203 ? -17.385 -18.556 -0.939 1.00 95.19 203 LEU A O 1
ATOM 1479 N N . LEU A 1 204 ? -18.049 -17.373 -2.740 1.00 94.81 204 LEU A N 1
ATOM 1480 C CA . LEU A 1 204 ? -16.753 -16.804 -3.076 1.00 94.81 204 LEU A CA 1
ATOM 1481 C C . LEU A 1 204 ? -16.399 -15.679 -2.100 1.00 94.81 204 LEU A C 1
ATOM 1483 O O . LEU A 1 204 ? -15.274 -15.675 -1.606 1.00 94.81 204 LEU A O 1
ATOM 1487 N N . ASP A 1 205 ? -17.351 -14.843 -1.694 1.00 95.56 205 ASP A N 1
ATOM 1488 C CA . ASP A 1 205 ? -17.107 -13.805 -0.679 1.00 95.56 205 ASP A CA 1
ATOM 1489 C C . ASP A 1 205 ? -16.901 -14.416 0.708 1.00 95.56 205 ASP A C 1
ATOM 1491 O O . ASP A 1 205 ? -15.964 -14.088 1.432 1.00 95.56 205 ASP A O 1
ATOM 1495 N N . LEU A 1 206 ? -17.669 -15.460 1.039 1.00 94.56 206 LEU A N 1
ATOM 1496 C CA . LEU A 1 206 ? -17.433 -16.237 2.261 1.00 94.56 206 LEU A CA 1
ATOM 1497 C C . LEU A 1 206 ? -16.061 -16.938 2.285 1.00 94.56 206 LEU A C 1
ATOM 1499 O O . LEU A 1 206 ? -15.607 -17.368 3.351 1.00 94.56 206 LEU A O 1
ATOM 1503 N N . SER A 1 207 ? -15.391 -17.091 1.137 1.00 93.31 207 SER A N 1
ATOM 1504 C CA . SER A 1 207 ? -14.019 -17.601 1.102 1.00 93.31 207 SER A CA 1
ATOM 1505 C C . SER A 1 207 ? -13.005 -16.577 1.623 1.00 93.31 207 SER A C 1
ATOM 1507 O O . SER A 1 207 ? -12.033 -16.991 2.258 1.00 93.31 207 SER A O 1
ATOM 1509 N N . ILE A 1 208 ? -13.288 -15.280 1.452 1.00 91.50 208 ILE A N 1
ATOM 1510 C CA . ILE A 1 208 ? -12.511 -14.158 1.995 1.00 91.50 208 ILE A CA 1
ATOM 1511 C C . ILE A 1 208 ? -12.726 -14.088 3.511 1.00 91.50 208 ILE A C 1
ATOM 1513 O O . ILE A 1 208 ? -11.754 -14.181 4.257 1.00 91.50 208 ILE A O 1
ATOM 1517 N N . VAL A 1 209 ? -13.980 -14.147 3.985 1.00 93.31 209 VAL A N 1
ATOM 1518 C CA . VAL A 1 209 ? -14.306 -14.262 5.427 1.00 93.31 209 VAL A CA 1
ATOM 1519 C C . VAL A 1 209 ? -13.549 -15.415 6.083 1.00 93.31 209 VAL A C 1
ATOM 1521 O O . VAL A 1 209 ? -12.986 -15.290 7.165 1.00 93.31 209 VAL A O 1
ATOM 1524 N N . ARG A 1 210 ? -13.498 -16.577 5.423 1.00 92.62 210 ARG A N 1
ATOM 1525 C CA . ARG A 1 210 ? -12.751 -17.734 5.931 1.00 92.62 210 ARG A CA 1
ATOM 1526 C C . ARG A 1 210 ? -11.241 -17.482 5.993 1.00 92.62 210 ARG A C 1
ATOM 1528 O O . ARG A 1 210 ? -10.590 -18.071 6.856 1.00 92.62 210 ARG A O 1
ATOM 1535 N N . GLY A 1 211 ? -10.693 -16.705 5.063 1.00 87.69 211 GLY A N 1
ATOM 1536 C CA . GLY A 1 211 ? -9.282 -16.319 5.043 1.00 87.69 211 GLY A CA 1
ATOM 1537 C C . GLY A 1 211 ? -8.896 -15.474 6.254 1.00 87.69 211 GLY A C 1
ATOM 1538 O O . GLY A 1 211 ? -7.821 -15.686 6.810 1.00 87.69 211 GLY A O 1
ATOM 1539 N N . PHE A 1 212 ? -9.816 -14.618 6.701 1.00 86.69 212 PHE A N 1
ATOM 1540 C CA . PHE A 1 212 ? -9.592 -13.656 7.776 1.00 86.69 212 PHE A CA 1
ATOM 1541 C C . PHE A 1 212 ? -10.291 -13.997 9.098 1.00 86.69 212 PHE A C 1
ATOM 1543 O O . PHE A 1 212 ? -10.137 -13.266 10.058 1.00 86.69 212 PHE A O 1
ATOM 1550 N N . PHE A 1 213 ? -11.014 -15.115 9.221 1.00 88.12 213 PHE A N 1
ATOM 1551 C CA . PHE A 1 213 ? -11.774 -15.412 10.443 1.00 88.12 213 PHE A CA 1
ATOM 1552 C C . PHE A 1 213 ? -10.895 -15.420 11.713 1.00 88.12 213 PHE A C 1
ATOM 1554 O O . PHE A 1 213 ? -9.965 -16.223 11.837 1.00 88.12 213 PHE A O 1
ATOM 1561 N N . LEU A 1 214 ? -11.255 -14.576 12.684 1.00 80.81 214 LEU A N 1
ATOM 1562 C CA . LEU A 1 214 ? -10.510 -14.228 13.900 1.00 80.81 214 LEU A CA 1
ATOM 1563 C C . LEU A 1 214 ? -9.154 -13.556 13.637 1.00 80.81 214 LEU A C 1
ATOM 1565 O O . LEU A 1 214 ? -8.230 -13.702 14.441 1.00 80.81 214 LEU A O 1
ATOM 1569 N N . GLN A 1 215 ? -9.013 -12.871 12.512 1.00 79.69 215 GLN A N 1
ATOM 1570 C CA . GLN A 1 215 ? -7.872 -12.053 12.123 1.00 79.69 215 GLN A CA 1
ATOM 1571 C C . GLN A 1 215 ? -8.385 -10.686 11.640 1.00 79.69 215 GLN A C 1
ATOM 1573 O O . GLN A 1 215 ? -9.543 -10.580 11.228 1.00 79.69 215 GLN A O 1
ATOM 1578 N N . PRO A 1 216 ? -7.533 -9.655 11.663 1.00 78.56 216 PRO A N 1
ATOM 1579 C CA . PRO A 1 216 ? -7.853 -8.397 11.010 1.00 78.56 216 PRO A CA 1
ATOM 1580 C C . PRO A 1 216 ? -7.957 -8.550 9.483 1.00 78.56 216 PRO A C 1
ATOM 1582 O O . PRO A 1 216 ? -7.246 -9.398 8.926 1.00 78.56 216 PRO A O 1
ATOM 1585 N N . PRO A 1 217 ? -8.795 -7.743 8.808 1.00 84.94 21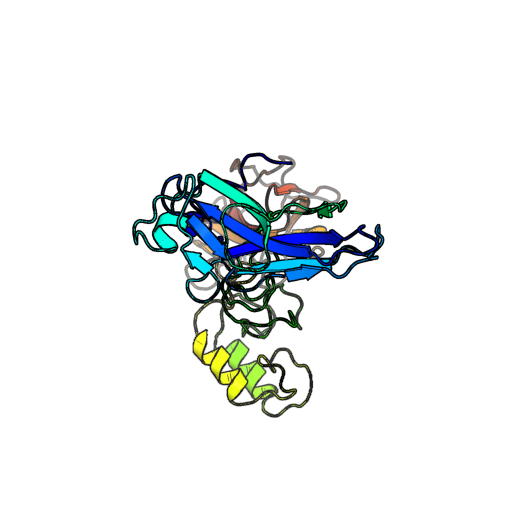7 PRO A N 1
ATOM 1586 C CA . PRO A 1 217 ? -8.784 -7.605 7.352 1.00 84.94 217 PRO A CA 1
ATOM 1587 C C . PRO A 1 217 ? -7.500 -6.929 6.827 1.00 84.94 217 PRO A C 1
ATOM 1589 O O . PRO A 1 217 ? -6.631 -6.493 7.589 1.00 84.94 217 PRO A O 1
ATOM 1592 N N . GLY A 1 218 ? -7.370 -6.846 5.503 1.00 81.06 218 GLY A N 1
ATOM 1593 C CA . GLY A 1 218 ? -6.238 -6.220 4.822 1.00 81.06 218 GLY A CA 1
ATOM 1594 C C . GLY A 1 218 ? -5.065 -7.180 4.565 1.00 81.06 218 GLY A C 1
ATOM 1595 O O . GLY A 1 218 ? -5.261 -8.394 4.438 1.00 81.06 218 GLY A O 1
ATOM 1596 N N . PRO A 1 219 ? -3.819 -6.676 4.463 1.00 76.25 219 PRO A N 1
ATOM 1597 C CA . PRO A 1 219 ? -3.383 -5.282 4.656 1.00 76.25 219 PRO A CA 1
ATOM 1598 C C . PRO A 1 219 ? -3.708 -4.335 3.478 1.00 76.25 219 PRO A C 1
ATOM 1600 O O . PRO A 1 219 ? -3.694 -4.766 2.327 1.00 76.25 219 PRO A O 1
ATOM 1603 N N . GLY A 1 220 ? -3.896 -3.037 3.768 1.00 68.94 220 GLY A N 1
ATOM 1604 C CA . GLY A 1 220 ? -4.148 -1.949 2.804 1.00 68.94 220 GLY A CA 1
ATOM 1605 C C . GLY A 1 220 ? -3.777 -0.549 3.336 1.00 68.94 220 GLY A C 1
ATOM 1606 O O . GLY A 1 220 ? -3.494 -0.385 4.525 1.00 68.94 220 GLY A O 1
ATOM 1607 N N . GLN A 1 221 ? -3.740 0.465 2.462 1.00 56.53 221 GLN A N 1
ATOM 1608 C CA . GLN A 1 221 ? -3.561 1.885 2.808 1.00 56.53 221 GLN A CA 1
ATOM 1609 C C . GLN A 1 221 ? -4.856 2.522 3.317 1.00 56.53 221 GLN A C 1
ATOM 1611 O O . GLN A 1 221 ? -5.724 2.878 2.530 1.00 56.53 221 GLN A O 1
ATOM 1616 N N . GLY A 1 222 ? -4.927 2.802 4.617 1.00 50.34 222 GLY A N 1
ATOM 1617 C CA . GLY A 1 222 ? -5.977 3.669 5.160 1.00 50.34 222 GLY A CA 1
ATOM 1618 C C . GLY A 1 222 ? -6.300 3.384 6.611 1.00 50.34 222 GLY A C 1
ATOM 1619 O O . GLY A 1 222 ? -6.418 4.328 7.389 1.00 50.34 222 GLY A O 1
ATOM 1620 N N . ILE A 1 223 ? -6.313 2.106 6.991 1.00 47.69 223 ILE A N 1
ATOM 1621 C CA . ILE A 1 223 ? -6.558 1.645 8.357 1.00 47.69 223 ILE A CA 1
ATOM 1622 C C . ILE A 1 223 ? -5.663 0.432 8.633 1.00 47.69 223 ILE A C 1
ATOM 1624 O O . ILE A 1 223 ? -5.638 -0.545 7.886 1.00 47.69 223 ILE A O 1
ATOM 1628 N N . ILE A 1 224 ? -4.884 0.497 9.718 1.00 51.66 224 ILE A N 1
ATOM 1629 C CA . ILE A 1 224 ? -4.195 -0.682 10.252 1.00 51.66 224 ILE A CA 1
ATOM 1630 C C . ILE A 1 224 ? -5.231 -1.436 11.081 1.00 51.66 224 ILE A C 1
ATOM 1632 O O . ILE A 1 224 ? -5.256 -1.307 12.311 1.00 51.66 224 ILE A O 1
ATOM 1636 N N . CYS A 1 225 ? -6.075 -2.237 10.430 1.00 52.72 225 CYS A N 1
ATOM 1637 C CA . CYS A 1 225 ? -6.909 -3.164 11.175 1.00 52.72 225 CYS A CA 1
ATOM 1638 C C . CYS A 1 225 ? -5.988 -4.071 12.002 1.00 52.72 225 CYS A C 1
ATOM 1640 O O . CYS A 1 225 ? -5.095 -4.747 11.485 1.00 52.72 225 CYS A O 1
ATOM 1642 N N . GLY A 1 226 ? -6.160 -4.005 13.323 1.00 48.59 226 GLY A N 1
ATOM 1643 C CA . GLY A 1 226 ? -5.355 -4.724 14.310 1.00 48.59 226 GLY A CA 1
ATOM 1644 C C . GLY A 1 226 ? -4.515 -3.859 15.260 1.00 48.59 226 GLY A C 1
ATOM 1645 O O . GLY A 1 226 ? -4.031 -4.405 16.248 1.00 48.59 226 GLY A O 1
ATOM 1646 N N . ALA A 1 227 ? -4.369 -2.541 15.052 1.00 47.47 227 ALA A N 1
ATOM 1647 C CA . ALA A 1 227 ? -3.577 -1.691 15.962 1.00 47.47 227 ALA A CA 1
ATOM 1648 C C . ALA A 1 227 ? -4.411 -0.888 16.982 1.00 47.47 227 ALA A C 1
ATOM 1650 O O . ALA A 1 227 ? -3.868 -0.475 18.009 1.00 47.47 227 ALA A O 1
ATOM 1651 N N . CYS A 1 228 ? -5.714 -0.674 16.737 1.00 61.72 228 CYS A N 1
ATOM 1652 C CA . CYS A 1 228 ? -6.509 0.287 17.514 1.00 61.72 228 CYS A CA 1
ATOM 1653 C C . CYS A 1 228 ? -7.717 -0.224 18.282 1.00 61.72 228 CYS A C 1
ATOM 1655 O O . CYS A 1 228 ? -8.553 0.560 18.730 1.00 61.72 228 CYS A O 1
ATOM 1657 N N . LEU A 1 229 ? -7.754 -1.524 18.557 1.00 62.81 229 LEU A N 1
ATOM 1658 C CA . LEU A 1 229 ? -8.743 -2.072 19.471 1.00 62.81 229 LEU A CA 1
ATOM 1659 C C . LEU A 1 229 ? -8.540 -1.535 20.883 1.00 62.81 229 LEU A C 1
ATOM 1661 O O . LEU A 1 229 ? -7.449 -1.658 21.456 1.00 62.81 229 LEU A O 1
ATOM 1665 N N . THR A 1 230 ? -9.607 -0.989 21.467 1.00 68.56 230 THR A N 1
ATOM 1666 C CA . THR A 1 230 ? -9.638 -0.777 22.913 1.00 68.56 230 THR A CA 1
ATOM 1667 C C . THR A 1 230 ? -9.400 -2.125 23.599 1.00 68.56 230 THR A C 1
ATOM 1669 O O . THR A 1 230 ? -10.054 -3.106 23.250 1.00 68.56 230 THR A O 1
ATOM 1672 N N . PRO A 1 231 ? -8.442 -2.234 24.537 1.00 71.31 231 PRO A N 1
ATOM 1673 C CA . PRO A 1 231 ? -8.186 -3.506 25.195 1.00 71.31 231 PRO A CA 1
ATOM 1674 C C . PRO A 1 231 ? -9.440 -4.013 25.907 1.00 71.31 231 PRO A C 1
ATOM 1676 O O . PRO A 1 231 ? -10.120 -3.242 26.591 1.00 71.31 231 PRO A O 1
ATOM 1679 N N . GLU A 1 232 ? -9.713 -5.313 25.799 1.00 73.06 232 GLU A N 1
ATOM 1680 C CA . GLU A 1 232 ? -10.812 -5.954 26.524 1.00 73.06 232 GLU A CA 1
ATOM 1681 C C . GLU A 1 232 ? -10.729 -5.647 28.030 1.00 73.06 232 GLU A C 1
ATOM 1683 O O . GLU A 1 232 ? -9.636 -5.659 28.611 1.00 73.06 232 GLU A O 1
ATOM 1688 N N . PRO A 1 233 ? -11.859 -5.363 28.692 1.00 76.06 233 PRO A N 1
ATOM 1689 C CA . PRO A 1 233 ? -11.858 -5.013 30.100 1.00 76.06 233 PRO A CA 1
ATOM 1690 C C . PRO A 1 233 ? -11.453 -6.200 30.974 1.00 76.06 233 PRO A C 1
ATOM 1692 O O . PRO A 1 233 ? -11.793 -7.361 30.729 1.00 76.06 233 PRO A O 1
ATOM 1695 N N . VAL A 1 234 ? -10.762 -5.909 32.075 1.00 73.25 234 VAL A N 1
ATOM 1696 C CA . VAL A 1 234 ? -10.329 -6.923 33.042 1.00 73.25 234 VAL A CA 1
ATOM 1697 C C . VAL A 1 234 ? -11.494 -7.247 33.990 1.00 73.25 234 VAL A C 1
ATOM 1699 O O . VAL A 1 234 ? -11.500 -6.874 35.161 1.00 73.25 234 VAL A O 1
ATOM 1702 N N . GLY A 1 235 ? -12.511 -7.955 33.487 1.00 65.38 235 GLY A N 1
ATOM 1703 C CA . GLY A 1 235 ? -13.687 -8.388 34.254 1.00 65.38 235 GLY A CA 1
ATOM 1704 C C . GLY A 1 235 ? -15.019 -8.011 33.601 1.00 65.38 235 GLY A C 1
ATOM 1705 O O . GLY A 1 235 ? -15.084 -7.746 32.410 1.00 65.38 235 GLY A O 1
ATOM 1706 N N . ALA A 1 236 ? -16.113 -8.019 34.372 1.00 58.62 236 ALA A N 1
ATOM 1707 C CA . ALA A 1 236 ? -17.378 -7.462 33.887 1.00 58.62 236 ALA A CA 1
ATOM 1708 C C . ALA A 1 236 ? -17.203 -5.944 33.755 1.00 58.62 236 ALA A C 1
ATOM 1710 O O . ALA A 1 236 ? -16.921 -5.333 34.784 1.00 58.62 236 ALA A O 1
ATOM 1711 N N . ASN A 1 237 ? -17.333 -5.389 32.538 1.00 57.47 237 ASN A N 1
ATOM 1712 C CA . ASN A 1 237 ? -17.123 -3.975 32.183 1.00 57.47 237 ASN A CA 1
ATOM 1713 C C . ASN A 1 237 ? -17.365 -3.046 33.379 1.00 57.47 237 ASN A C 1
ATOM 1715 O O . ASN A 1 237 ? -18.510 -2.810 33.774 1.00 57.47 237 ASN A O 1
ATOM 1719 N N . GLY A 1 238 ? -16.278 -2.596 34.006 1.00 66.81 238 GLY A N 1
ATOM 1720 C CA . GLY A 1 238 ? -16.356 -1.630 35.085 1.00 66.81 238 GLY A CA 1
ATOM 1721 C C . GLY A 1 238 ? -16.656 -0.273 34.478 1.00 66.81 238 GLY A C 1
ATOM 1722 O O . GLY A 1 238 ? -15.884 0.245 33.681 1.00 66.81 238 GLY A O 1
ATOM 1723 N N . ASP A 1 239 ? -17.803 0.291 34.819 1.00 80.25 239 ASP A N 1
ATOM 1724 C CA . ASP A 1 239 ? -18.172 1.622 34.360 1.00 80.25 239 ASP A CA 1
ATOM 1725 C C . ASP A 1 239 ? -17.626 2.653 35.341 1.00 80.25 239 ASP A C 1
ATOM 1727 O O . ASP A 1 239 ? -17.798 2.530 36.563 1.00 80.25 239 ASP A O 1
ATOM 1731 N N . PHE A 1 240 ? -16.990 3.699 34.818 1.00 82.94 240 PHE A N 1
ATOM 1732 C CA . PHE A 1 240 ? -16.470 4.776 35.646 1.00 82.94 240 PHE A CA 1
ATOM 1733 C C . PHE A 1 240 ? -17.634 5.465 36.367 1.00 82.94 240 PHE A C 1
ATOM 1735 O O . PHE A 1 240 ? -18.562 5.983 35.750 1.00 82.94 240 PHE A O 1
ATOM 1742 N N . ALA A 1 241 ? -17.614 5.425 37.701 1.00 79.19 241 ALA A N 1
ATOM 1743 C CA . ALA A 1 241 ? -18.723 5.888 38.539 1.00 79.19 241 ALA A CA 1
ATOM 1744 C C . ALA A 1 241 ? -20.094 5.257 38.190 1.00 79.19 241 ALA A C 1
ATOM 1746 O O . ALA A 1 241 ? -21.137 5.832 38.500 1.00 79.19 241 ALA A O 1
ATOM 1747 N N . GLY A 1 242 ? -20.101 4.057 37.595 1.00 82.31 242 GLY A N 1
ATOM 1748 C CA . GLY A 1 242 ? -21.318 3.376 37.147 1.00 82.31 242 GLY A CA 1
ATOM 1749 C C . GLY A 1 242 ? -21.921 3.942 35.858 1.00 82.31 242 GLY A C 1
ATOM 1750 O O . GLY A 1 242 ? -23.079 3.643 35.571 1.00 82.31 242 GLY A O 1
ATOM 1751 N N . LEU A 1 243 ? -21.168 4.760 35.116 1.00 87.81 243 LEU A N 1
ATOM 1752 C CA . LEU A 1 243 ? -21.546 5.294 33.812 1.00 87.81 243 LEU A CA 1
ATOM 1753 C C . LEU A 1 243 ? -20.501 4.939 32.736 1.00 87.81 243 LEU A C 1
ATOM 1755 O O . LEU A 1 243 ? -19.297 4.949 33.013 1.00 87.81 243 LEU A O 1
ATOM 1759 N N . PRO A 1 244 ? -20.932 4.659 31.494 1.00 88.44 244 PRO A N 1
ATOM 1760 C CA . PRO A 1 244 ? -20.011 4.526 30.379 1.00 88.44 244 PRO A CA 1
ATOM 1761 C C . PRO A 1 244 ? -19.403 5.897 30.064 1.00 88.44 244 PRO A C 1
ATOM 1763 O O . PRO A 1 244 ? -20.123 6.883 29.894 1.00 88.44 244 PRO A O 1
ATOM 1766 N N . MET A 1 245 ? -18.076 5.945 29.988 1.00 90.31 245 MET A N 1
ATOM 1767 C CA . MET A 1 245 ? -17.319 7.143 29.632 1.00 90.31 245 MET A CA 1
ATOM 1768 C C . MET A 1 245 ? -16.739 6.981 28.237 1.00 90.31 245 MET A C 1
ATOM 1770 O O . MET A 1 245 ? -16.312 5.889 27.869 1.00 90.31 245 MET A O 1
ATOM 1774 N N . PHE A 1 246 ? -16.683 8.076 27.488 1.00 90.38 246 PHE A N 1
ATOM 1775 C CA . PHE A 1 246 ? -16.280 8.084 26.088 1.00 90.38 246 PHE A CA 1
ATOM 1776 C C . PHE A 1 246 ? -15.234 9.162 25.833 1.00 90.38 246 PHE A C 1
ATOM 1778 O O . PHE A 1 246 ? -15.296 10.247 26.417 1.00 90.38 246 PHE A O 1
ATOM 1785 N N . PHE A 1 247 ? -14.296 8.883 24.933 1.00 90.81 247 PHE A N 1
ATOM 1786 C CA . PHE A 1 247 ? -13.401 9.881 24.364 1.00 90.81 247 PHE A CA 1
ATOM 1787 C C . PHE A 1 247 ? -14.088 10.565 23.176 1.00 90.81 247 PHE A C 1
ATOM 1789 O O . PHE A 1 247 ? -14.353 9.945 22.149 1.00 90.81 247 PHE A O 1
ATOM 1796 N N . ARG A 1 248 ? -14.411 11.852 23.304 1.00 90.12 248 ARG A N 1
ATOM 1797 C CA . ARG A 1 248 ? -15.253 12.598 22.355 1.00 90.12 248 ARG A CA 1
ATOM 1798 C C . ARG A 1 248 ? -14.474 13.780 21.793 1.00 90.12 248 ARG A C 1
ATOM 1800 O O . ARG A 1 248 ? -13.906 14.547 22.565 1.00 90.12 248 ARG A O 1
ATOM 1807 N N . GLY A 1 249 ? -14.485 13.974 20.479 1.00 87.81 249 GLY A N 1
ATOM 1808 C CA . GLY A 1 249 ? -13.793 15.084 19.822 1.00 87.81 249 GLY A CA 1
ATOM 1809 C C . GLY A 1 249 ? -14.419 15.439 18.480 1.00 87.81 249 GLY A C 1
ATOM 1810 O O . GLY A 1 249 ? -14.889 14.564 17.758 1.00 87.81 249 GLY A O 1
ATOM 1811 N N . GLY A 1 250 ? -14.442 16.727 18.134 1.00 78.94 250 GLY A N 1
ATOM 1812 C CA . GLY A 1 250 ? -15.189 17.211 16.965 1.00 78.94 250 GLY A CA 1
ATOM 1813 C C . GLY A 1 250 ? -14.683 16.658 15.634 1.00 78.94 250 GLY A C 1
ATOM 1814 O O . GLY A 1 250 ? -15.462 16.146 14.842 1.00 78.94 250 GLY A O 1
ATOM 1815 N N . LEU A 1 251 ? -13.371 16.705 15.410 1.00 70.56 251 LEU A N 1
ATOM 1816 C CA . LEU A 1 251 ? -12.735 16.165 14.200 1.00 70.56 251 LEU A CA 1
ATOM 1817 C C . LEU A 1 251 ? -12.340 14.683 14.332 1.00 70.56 251 LEU A C 1
ATOM 1819 O O . LEU A 1 251 ? -11.685 14.156 13.443 1.00 70.56 251 LEU A O 1
ATOM 1823 N N . ILE A 1 252 ? -12.704 14.038 15.444 1.00 68.94 252 ILE A N 1
ATOM 1824 C CA . ILE A 1 252 ? -12.380 12.633 15.726 1.00 68.94 252 ILE A CA 1
ATOM 1825 C C . ILE A 1 252 ? -13.629 11.772 15.532 1.00 68.94 252 ILE A C 1
ATOM 1827 O O . ILE A 1 252 ? -13.604 10.786 14.813 1.00 68.94 252 ILE A O 1
ATOM 1831 N N . ASN A 1 253 ? -14.743 12.155 16.159 1.00 71.88 253 ASN A N 1
ATOM 1832 C CA . ASN A 1 253 ? -15.992 11.393 16.144 1.00 71.88 253 ASN A CA 1
ATOM 1833 C C . ASN A 1 253 ? -17.239 12.290 16.221 1.00 71.88 253 ASN A C 1
ATOM 1835 O O . ASN A 1 253 ? -18.264 11.866 16.745 1.00 71.88 253 ASN A O 1
ATOM 1839 N N . ASP A 1 254 ? -17.147 13.542 15.755 1.00 81.12 254 ASP A N 1
ATOM 1840 C CA . ASP A 1 254 ? -18.223 14.550 15.805 1.00 81.12 254 ASP A CA 1
ATOM 1841 C C . ASP A 1 254 ? -18.834 14.721 17.208 1.00 81.12 254 ASP A C 1
ATOM 1843 O O . ASP A 1 254 ? -20.037 14.907 17.393 1.00 81.12 254 ASP A O 1
ATOM 1847 N N . TRP A 1 255 ? -17.985 14.606 18.236 1.00 87.44 255 TRP A N 1
ATOM 1848 C CA . TRP A 1 255 ? -18.401 14.573 19.639 1.00 87.44 255 TRP A CA 1
ATOM 1849 C C . TRP A 1 255 ? -19.395 13.448 19.973 1.00 87.44 255 TRP A C 1
ATOM 1851 O O . TRP A 1 255 ? -20.151 13.574 20.933 1.00 87.44 255 TRP A O 1
ATOM 1861 N N . GLY A 1 256 ? -19.429 12.354 19.219 1.00 84.94 256 GLY A N 1
ATOM 1862 C CA . GLY A 1 256 ? -20.308 11.203 19.426 1.00 84.94 256 GLY A CA 1
ATOM 1863 C C . GLY A 1 256 ? -19.937 10.355 20.645 1.00 84.94 256 GLY A C 1
ATOM 1864 O O . GLY A 1 256 ? -18.874 10.521 21.238 1.00 84.94 256 GLY A O 1
ATOM 1865 N N . ALA A 1 257 ? -20.836 9.455 21.039 1.00 84.81 257 ALA A N 1
ATOM 1866 C CA . ALA A 1 257 ? -20.599 8.420 22.045 1.00 84.81 257 ALA A CA 1
ATOM 1867 C C . ALA A 1 257 ? -21.084 7.078 21.475 1.00 84.81 257 ALA A C 1
ATOM 1869 O O . ALA A 1 257 ? -22.251 6.954 21.101 1.00 84.81 257 ALA A O 1
ATOM 1870 N N . SER A 1 258 ? -20.179 6.111 21.371 1.00 79.62 258 SER A N 1
ATOM 1871 C CA . SER A 1 258 ? -20.389 4.778 20.800 1.00 79.62 258 SER A CA 1
ATOM 1872 C C . SER A 1 258 ? -19.446 3.777 21.466 1.00 79.62 258 SER A C 1
ATOM 1874 O O . SER A 1 258 ? -18.509 4.157 22.163 1.00 79.62 258 SER A O 1
ATOM 1876 N N . ASP A 1 259 ? -19.656 2.481 21.256 1.00 74.12 259 ASP A N 1
ATOM 1877 C CA . ASP A 1 259 ? -18.758 1.476 21.839 1.00 74.12 259 ASP A CA 1
ATOM 1878 C C . ASP A 1 259 ? -17.314 1.603 21.313 1.00 74.12 259 ASP A C 1
ATOM 1880 O O . ASP A 1 259 ? -16.372 1.374 22.065 1.00 74.12 259 ASP A O 1
ATOM 1884 N N . SER A 1 260 ? -17.125 2.108 20.088 1.00 70.62 260 SER A N 1
ATOM 1885 C CA . SER A 1 260 ? -15.806 2.337 19.478 1.00 70.62 260 SER A CA 1
ATOM 1886 C C . SER A 1 260 ? -14.938 3.394 20.174 1.00 70.62 260 SER A C 1
ATOM 1888 O O . SER A 1 260 ? -13.718 3.337 20.079 1.00 70.62 260 SER A O 1
ATOM 1890 N N . ASN A 1 261 ? -15.532 4.359 20.885 1.00 79.19 261 ASN A N 1
ATOM 1891 C CA . ASN A 1 261 ? -14.793 5.398 21.615 1.00 79.19 261 ASN A CA 1
ATOM 1892 C C . ASN A 1 261 ? -14.991 5.311 23.134 1.00 79.19 261 ASN A C 1
ATOM 1894 O O . ASN A 1 261 ? -14.677 6.253 23.872 1.00 79.19 261 ASN A O 1
ATOM 1898 N N . ARG A 1 262 ? -15.538 4.189 23.605 1.00 86.12 262 ARG A N 1
ATOM 1899 C CA . ARG A 1 262 ? -15.811 3.925 25.010 1.00 86.12 262 ARG A CA 1
ATOM 1900 C C . ARG A 1 262 ? -14.530 3.540 25.739 1.00 86.12 262 ARG A C 1
ATOM 1902 O O . ARG A 1 262 ? -13.733 2.740 25.265 1.00 86.12 262 ARG A O 1
ATOM 1909 N N . PHE A 1 263 ? -14.360 4.071 26.941 1.00 88.69 263 PHE A N 1
ATOM 1910 C CA . PHE A 1 263 ? -13.298 3.630 27.831 1.00 88.69 263 PHE A CA 1
ATOM 1911 C C . PHE A 1 263 ? -13.577 2.217 28.359 1.00 88.69 263 PHE A C 1
ATOM 1913 O O . PHE A 1 263 ? -14.678 1.906 28.827 1.00 88.69 263 PHE A O 1
ATOM 1920 N N . SER A 1 264 ? -12.541 1.387 28.332 1.00 87.44 264 SER A N 1
ATOM 1921 C CA . SER A 1 264 ? -12.509 0.028 28.859 1.00 87.44 264 SER A CA 1
ATOM 1922 C C . SER A 1 264 ? -11.756 -0.015 30.193 1.00 87.44 264 SER A C 1
ATOM 1924 O O . SER A 1 264 ? -10.642 0.502 30.294 1.00 87.44 264 SER A O 1
ATOM 1926 N N . ASP A 1 265 ? -12.354 -0.618 31.225 1.00 88.12 265 ASP A N 1
ATOM 1927 C CA . ASP A 1 265 ? -11.738 -0.765 32.554 1.00 88.12 265 ASP A CA 1
ATOM 1928 C C . ASP A 1 265 ? -10.660 -1.853 32.547 1.00 88.12 265 ASP A C 1
ATOM 1930 O O . ASP A 1 265 ? -10.944 -3.043 32.408 1.00 88.12 265 ASP A O 1
ATOM 1934 N N . GLN A 1 266 ? -9.414 -1.438 32.752 1.00 89.00 266 GLN A N 1
ATOM 1935 C CA . GLN A 1 266 ? -8.245 -2.315 32.809 1.00 89.00 266 GLN A CA 1
ATOM 1936 C C . GLN A 1 266 ? -7.937 -2.803 34.234 1.00 89.00 266 GLN A C 1
ATOM 1938 O O . GLN A 1 266 ? -6.930 -3.473 34.480 1.00 89.00 266 GLN A O 1
ATOM 1943 N N . GLY A 1 267 ? -8.801 -2.483 35.199 1.00 85.06 267 GLY A N 1
ATOM 1944 C CA . GLY A 1 267 ? -8.590 -2.743 36.613 1.00 85.06 267 GLY A CA 1
ATOM 1945 C C . GLY A 1 267 ? -7.606 -1.757 37.248 1.00 85.06 267 GLY A C 1
ATOM 1946 O O . GLY A 1 267 ? -6.951 -0.947 36.598 1.00 85.06 267 GLY A O 1
ATOM 1947 N N . GLY A 1 268 ? -7.520 -1.775 38.582 1.00 86.19 268 GLY A N 1
ATOM 1948 C CA . GLY A 1 268 ? -6.608 -0.882 39.317 1.00 86.19 268 GLY A CA 1
ATOM 1949 C C . GLY A 1 268 ? -6.920 0.616 39.169 1.00 86.19 268 GLY A C 1
ATOM 1950 O O . GLY A 1 268 ? -6.089 1.447 39.530 1.00 86.19 268 GLY A O 1
ATOM 1951 N N . GLY A 1 269 ? -8.109 0.961 38.661 1.00 87.19 269 GLY A N 1
ATOM 1952 C CA . GLY A 1 269 ? -8.518 2.339 38.407 1.00 87.19 269 GLY A CA 1
ATOM 1953 C C . GLY A 1 269 ? -7.986 2.928 37.099 1.00 87.19 269 GLY A C 1
ATOM 1954 O O . GLY A 1 269 ? -8.056 4.149 36.959 1.00 87.19 269 GLY A O 1
ATOM 1955 N N . LEU A 1 270 ? -7.462 2.098 36.191 1.00 88.94 270 LEU A N 1
ATOM 1956 C CA . LEU A 1 270 ? -7.014 2.479 34.854 1.00 88.94 270 LEU A CA 1
ATOM 1957 C C . LEU A 1 270 ? -8.127 2.216 33.836 1.00 88.94 270 LEU A C 1
ATOM 1959 O O . LEU A 1 270 ? -8.647 1.108 33.748 1.00 88.94 270 LEU A O 1
ATOM 1963 N N . TYR A 1 271 ? -8.447 3.228 33.043 1.00 91.00 271 TYR A N 1
ATOM 1964 C CA . TYR A 1 271 ? -9.418 3.152 31.961 1.00 91.00 271 TYR A CA 1
ATOM 1965 C C . TYR A 1 271 ? -8.724 3.505 30.654 1.00 91.00 271 TYR A C 1
ATOM 1967 O O . TYR A 1 271 ? -8.027 4.516 30.589 1.00 91.00 271 TYR A O 1
ATOM 1975 N N . VAL A 1 272 ? -8.938 2.707 29.612 1.00 88.94 272 VAL A N 1
ATOM 1976 C CA . VAL A 1 272 ? -8.267 2.876 28.320 1.00 88.94 272 VAL A CA 1
ATOM 1977 C C . VAL A 1 272 ? -9.278 3.066 27.203 1.00 88.94 272 VAL A C 1
ATOM 1979 O O . VAL A 1 272 ? -10.217 2.286 27.085 1.00 88.94 272 VAL A O 1
ATOM 1982 N N . ALA A 1 273 ? -9.072 4.084 26.375 1.00 87.56 273 ALA A N 1
ATOM 1983 C CA . ALA A 1 273 ? -9.735 4.232 25.087 1.00 87.56 273 ALA A CA 1
ATOM 1984 C C . ALA A 1 273 ? -8.667 4.342 23.995 1.00 87.56 273 ALA A C 1
ATOM 1986 O O . ALA A 1 273 ? -7.609 4.928 24.218 1.00 87.56 273 ALA A O 1
ATOM 1987 N N . ARG A 1 274 ? -8.938 3.792 22.817 1.00 82.50 274 ARG A N 1
ATOM 1988 C CA . ARG A 1 274 ? -8.078 3.877 21.644 1.00 82.50 274 ARG A CA 1
ATOM 1989 C C . ARG A 1 274 ? -8.877 4.465 20.500 1.00 82.50 274 ARG A C 1
ATOM 1991 O O . ARG A 1 274 ? -10.093 4.300 20.455 1.00 82.50 274 ARG A O 1
ATOM 1998 N N . PHE A 1 275 ? -8.208 5.220 19.649 1.00 76.06 275 PHE A N 1
ATOM 1999 C CA . PHE A 1 275 ? -8.817 5.803 18.466 1.00 76.06 275 PHE A CA 1
ATOM 2000 C C . PHE A 1 275 ? -7.760 6.015 17.397 1.00 76.06 275 PHE A C 1
ATOM 2002 O O . PHE A 1 275 ? -6.582 6.259 17.682 1.00 76.06 275 PHE A O 1
ATOM 2009 N N . GLU A 1 276 ? -8.221 5.962 16.164 1.00 74.62 276 GLU A N 1
ATOM 2010 C CA . GLU A 1 276 ? -7.407 6.247 15.003 1.00 74.62 276 GLU A CA 1
ATOM 2011 C C . GLU A 1 276 ? -7.511 7.723 14.659 1.00 74.62 276 GLU A C 1
ATOM 2013 O O . GLU A 1 276 ? -8.576 8.344 14.764 1.00 74.62 276 GLU A O 1
ATOM 2018 N N . ALA A 1 277 ? -6.382 8.311 14.280 1.00 74.38 277 ALA A N 1
ATOM 2019 C CA . ALA A 1 277 ? -6.356 9.692 13.844 1.00 74.38 277 ALA A CA 1
ATOM 2020 C C . ALA A 1 277 ? -5.333 9.917 12.741 1.00 74.38 277 ALA A C 1
ATOM 2022 O O . ALA A 1 277 ? -4.212 9.411 12.776 1.00 74.38 277 ALA A O 1
ATOM 2023 N N . ASN A 1 278 ? -5.727 10.764 11.793 1.00 70.81 278 ASN A N 1
ATOM 2024 C CA . ASN A 1 278 ? -4.834 11.362 10.813 1.00 70.81 278 ASN A CA 1
ATOM 2025 C C . ASN A 1 278 ? -4.002 12.497 11.443 1.00 70.81 278 ASN A C 1
ATOM 2027 O O . ASN A 1 278 ? -4.392 13.038 12.482 1.00 70.81 278 ASN A O 1
ATOM 2031 N N . PRO A 1 279 ? -2.886 12.919 10.813 1.00 79.19 279 PRO A N 1
ATOM 2032 C CA . PRO A 1 279 ? -2.097 14.044 11.294 1.00 79.19 279 PRO A CA 1
ATOM 2033 C C . PRO A 1 279 ? -2.941 15.313 11.417 1.00 79.19 279 PRO A C 1
ATOM 2035 O O . PRO A 1 279 ? -3.633 15.705 10.474 1.00 79.19 279 PRO A O 1
ATOM 2038 N N . GLY A 1 280 ? -2.858 15.990 12.559 1.00 82.12 280 GLY A N 1
ATOM 2039 C CA . GLY A 1 280 ? -3.648 17.191 12.799 1.00 82.12 280 GLY A CA 1
ATOM 2040 C C . GLY A 1 280 ? -3.710 17.634 14.253 1.00 82.12 280 GLY A C 1
ATOM 2041 O O . GLY A 1 280 ? -3.159 17.005 15.157 1.00 82.12 280 GLY A O 1
ATOM 2042 N N . ASP A 1 281 ? -4.412 18.747 14.456 1.00 88.56 281 ASP A N 1
ATOM 2043 C CA . ASP A 1 281 ? -4.748 19.283 15.770 1.00 88.56 281 ASP A CA 1
ATOM 2044 C C . ASP A 1 281 ? -6.228 19.023 16.054 1.00 88.56 281 ASP A C 1
ATOM 2046 O O . ASP A 1 281 ? -7.095 19.385 15.253 1.00 88.56 281 ASP A O 1
ATOM 2050 N N . PHE A 1 282 ? -6.524 18.429 17.209 1.00 89.12 282 PHE A N 1
ATOM 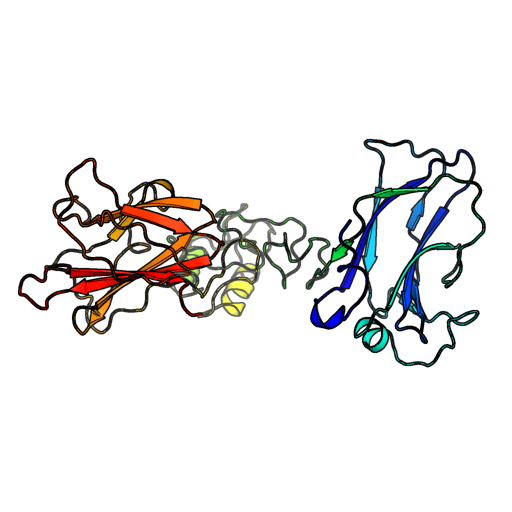2051 C CA . PHE A 1 282 ? -7.882 18.029 17.566 1.00 89.12 282 PHE A CA 1
ATOM 2052 C C . PHE A 1 282 ? -8.282 18.560 18.939 1.00 89.12 282 PHE A C 1
ATOM 2054 O O . PHE A 1 282 ? -7.480 18.618 19.875 1.00 89.12 282 PHE A O 1
ATOM 2061 N N . GLU A 1 283 ? -9.560 18.910 19.060 1.00 91.75 283 GLU A N 1
ATOM 2062 C CA . GLU A 1 283 ? -10.201 19.195 20.340 1.00 91.75 283 GLU A CA 1
ATOM 2063 C C . GLU A 1 283 ? -10.885 17.943 20.884 1.00 91.75 283 GLU A C 1
ATOM 2065 O O . GLU A 1 283 ? -11.482 17.180 20.119 1.00 91.75 283 GLU A O 1
ATOM 2070 N N . TRP A 1 284 ? -10.840 17.758 22.204 1.00 92.62 284 TRP A N 1
ATOM 2071 C CA . TRP A 1 284 ? -11.396 16.568 22.845 1.00 92.62 284 TRP A CA 1
ATOM 2072 C C . TRP A 1 284 ? -11.926 16.804 24.265 1.00 92.62 284 TRP A C 1
ATOM 2074 O O . TRP A 1 284 ? -11.588 17.786 24.938 1.00 92.62 284 TRP A O 1
ATOM 2084 N N . LYS A 1 285 ? -12.746 15.853 24.724 1.00 92.38 285 LYS A N 1
ATOM 2085 C CA . LYS A 1 285 ? -13.241 15.673 26.094 1.00 92.38 285 LYS A CA 1
ATOM 2086 C C . LYS A 1 285 ? -13.393 14.189 26.418 1.00 92.38 285 LYS A C 1
ATOM 2088 O O . LYS A 1 285 ? -13.634 13.376 25.532 1.00 92.38 285 LYS A O 1
ATOM 2093 N N . ILE A 1 286 ? -13.326 13.855 27.701 1.00 92.19 286 ILE A N 1
ATOM 2094 C CA . ILE A 1 286 ? -13.842 12.587 28.221 1.00 92.19 286 ILE A CA 1
ATOM 2095 C C . ILE A 1 286 ? -15.203 12.890 28.833 1.00 92.19 286 ILE A C 1
ATOM 2097 O O . ILE A 1 286 ? -15.277 13.715 29.740 1.00 92.19 286 ILE A O 1
ATOM 2101 N N . ALA A 1 287 ? -16.274 12.274 28.348 1.00 92.12 287 ALA A N 1
ATOM 2102 C CA . ALA A 1 287 ? -17.608 12.523 28.887 1.00 92.12 287 ALA A CA 1
ATOM 2103 C C . ALA A 1 287 ? -18.482 11.275 28.859 1.00 92.12 287 ALA A C 1
ATOM 2105 O O . ALA A 1 287 ? -18.263 10.378 28.045 1.00 92.12 287 ALA A O 1
ATOM 2106 N N . ASP A 1 288 ? -19.472 11.223 29.746 1.00 91.81 288 ASP A N 1
ATOM 2107 C CA . ASP A 1 288 ? -20.547 10.244 29.641 1.00 91.81 288 ASP A CA 1
ATOM 2108 C C . ASP A 1 288 ? -21.469 10.587 28.460 1.00 91.81 288 ASP A C 1
ATOM 2110 O O . ASP A 1 288 ? -21.352 11.637 27.815 1.00 91.81 288 ASP A O 1
ATOM 2114 N N . ASN A 1 289 ? -22.407 9.687 28.167 1.00 90.25 289 ASN A N 1
ATOM 2115 C CA . ASN A 1 289 ? -23.325 9.841 27.040 1.00 90.25 289 ASN A CA 1
ATOM 2116 C C . ASN A 1 289 ? -24.105 11.169 27.092 1.00 90.25 289 ASN A C 1
ATOM 2118 O O . ASN A 1 289 ? -24.228 11.864 26.079 1.00 90.25 289 ASN A O 1
ATOM 2122 N N . ASP A 1 290 ? -24.564 11.547 28.288 1.00 90.94 290 ASP A N 1
ATOM 2123 C CA . ASP A 1 290 ? -25.476 12.672 28.503 1.00 90.94 290 ASP A CA 1
ATOM 2124 C C . ASP A 1 290 ? -24.760 13.971 28.913 1.00 90.94 290 ASP A C 1
ATOM 2126 O O . ASP A 1 290 ? -25.427 14.960 29.228 1.00 90.94 290 ASP A O 1
ATOM 2130 N N . TRP A 1 291 ? -23.419 13.996 28.893 1.00 90.69 291 TRP A N 1
ATOM 2131 C CA . TRP A 1 291 ? -22.590 15.130 29.334 1.00 90.69 291 TRP A CA 1
ATOM 2132 C C . TRP A 1 291 ? -22.825 15.547 30.796 1.00 90.69 291 TRP A C 1
ATOM 2134 O O . TRP A 1 291 ? -22.602 16.699 31.174 1.00 90.69 291 TRP A O 1
ATOM 2144 N N . SER A 1 292 ? -23.309 14.626 31.629 1.00 89.06 292 SER A N 1
ATOM 2145 C CA . SER A 1 292 ? -23.495 14.850 33.061 1.00 89.06 292 SER A CA 1
ATOM 2146 C C . SER A 1 292 ? -22.162 14.899 33.816 1.00 89.06 292 SER A C 1
ATOM 2148 O O . SER A 1 292 ? -22.049 15.595 34.830 1.00 89.06 292 SER A O 1
ATOM 2150 N N . ILE A 1 293 ? -21.151 14.204 33.295 1.00 87.94 293 ILE A N 1
ATOM 2151 C CA . ILE A 1 293 ? -19.771 14.183 33.763 1.00 87.94 293 ILE A CA 1
ATOM 2152 C C . ILE A 1 293 ? -18.873 14.451 32.559 1.00 87.94 293 ILE A C 1
ATOM 2154 O O . ILE A 1 293 ? -18.909 13.725 31.570 1.00 87.94 293 ILE A O 1
ATOM 2158 N N . GLU A 1 294 ? -18.030 15.477 32.657 1.00 91.56 294 GLU A N 1
ATOM 2159 C CA . GLU A 1 294 ? -17.053 15.797 31.623 1.00 91.56 294 GLU A CA 1
ATOM 2160 C C . GLU A 1 294 ? -15.694 16.168 32.221 1.00 91.56 294 GLU A C 1
ATOM 2162 O O . GLU A 1 294 ? -15.601 16.918 33.197 1.00 91.56 294 GLU A O 1
ATOM 2167 N N . TYR A 1 295 ? -14.632 15.664 31.600 1.00 91.94 295 TYR A N 1
ATOM 2168 C CA . TYR A 1 295 ? -13.247 15.925 31.952 1.00 91.94 295 TYR A CA 1
ATOM 2169 C C . TYR A 1 295 ? -12.451 16.381 30.734 1.00 91.94 295 TYR A C 1
ATOM 2171 O O . TYR A 1 295 ? -12.668 15.946 29.602 1.00 91.94 295 TYR A O 1
ATOM 2179 N N . CYS A 1 296 ? -11.496 17.259 30.989 1.00 91.50 296 CYS A N 1
ATOM 2180 C CA . CYS A 1 296 ? -10.497 17.721 30.037 1.00 91.50 296 CYS A CA 1
ATOM 2181 C C . CYS A 1 296 ? -9.309 18.299 30.819 1.00 91.50 296 CYS A C 1
ATOM 2183 O O . CYS A 1 296 ? -9.312 18.355 32.055 1.00 91.50 296 CYS A O 1
ATOM 2185 N N . THR A 1 297 ? -8.277 18.728 30.102 1.00 89.88 297 THR A N 1
ATOM 2186 C CA . THR A 1 297 ? -7.099 19.363 30.692 1.00 89.88 297 THR A CA 1
ATOM 2187 C C . THR A 1 297 ? -6.642 20.527 29.811 1.00 89.88 297 THR A C 1
ATOM 2189 O O . THR A 1 297 ? -6.720 20.423 28.588 1.00 89.88 297 THR A O 1
ATOM 2192 N N . PRO A 1 298 ? -6.186 21.657 30.389 1.00 87.38 298 PRO A N 1
ATOM 2193 C CA . PRO A 1 298 ? -5.646 22.773 29.611 1.00 87.38 298 PRO A CA 1
ATOM 2194 C C . PRO A 1 298 ? -4.227 22.500 29.094 1.00 87.38 298 PRO A C 1
ATOM 2196 O O . PRO A 1 298 ? -3.692 23.306 28.336 1.00 87.38 298 PRO A O 1
ATOM 2199 N N . THR A 1 299 ? -3.593 21.415 29.546 1.00 88.56 299 THR A N 1
ATOM 2200 C CA . THR A 1 299 ? -2.268 20.990 29.096 1.00 88.56 299 THR A CA 1
ATOM 2201 C C . THR A 1 299 ? -2.402 20.312 27.731 1.00 88.56 299 THR A C 1
ATOM 2203 O O . THR A 1 299 ? -3.045 19.266 27.661 1.00 88.56 299 THR A O 1
ATOM 2206 N N . PRO A 1 300 ? -1.804 20.853 26.653 1.00 88.81 300 PRO A N 1
ATOM 2207 C CA . PRO A 1 300 ? -1.814 20.185 25.357 1.00 88.81 300 PRO A CA 1
ATOM 2208 C C . PRO A 1 300 ? -1.097 18.839 25.440 1.00 88.81 300 PRO A C 1
ATOM 2210 O O . PRO A 1 300 ? -0.011 18.758 26.022 1.00 88.81 300 PRO A O 1
ATOM 2213 N N . LEU A 1 301 ? -1.688 17.803 24.849 1.00 89.12 301 LEU A N 1
ATOM 2214 C CA . LEU A 1 301 ? -1.081 16.476 24.776 1.00 89.12 301 LEU A CA 1
ATOM 2215 C C . LEU A 1 301 ? -0.478 16.244 23.386 1.00 89.12 301 LEU A C 1
ATOM 2217 O O . LEU A 1 301 ? -1.025 16.691 22.379 1.00 89.12 301 LEU A O 1
ATOM 2221 N N . VAL A 1 302 ? 0.654 15.545 23.331 1.00 83.62 302 VAL A N 1
ATOM 2222 C CA . VAL A 1 302 ? 1.365 15.225 22.085 1.00 83.62 302 VAL A CA 1
ATOM 2223 C C . VAL A 1 302 ? 1.727 13.746 22.113 1.00 83.62 302 VAL A C 1
ATOM 2225 O O . VAL A 1 302 ? 2.339 13.300 23.084 1.00 83.62 302 VAL A O 1
ATOM 2228 N N . ALA A 1 303 ? 1.357 13.003 21.066 1.00 73.38 303 ALA A N 1
ATOM 2229 C CA . ALA A 1 303 ? 1.495 11.544 21.025 1.00 73.38 303 ALA A CA 1
ATOM 2230 C C . ALA A 1 303 ? 2.936 11.051 21.272 1.00 73.38 303 ALA A C 1
ATOM 2232 O O . ALA A 1 303 ? 3.148 10.114 22.040 1.00 73.38 303 ALA A O 1
ATOM 2233 N N . ASP A 1 304 ? 3.931 11.735 20.705 1.00 66.56 304 ASP A N 1
ATOM 2234 C CA . ASP A 1 304 ? 5.343 11.323 20.779 1.00 66.56 304 ASP A CA 1
ATOM 2235 C C . ASP A 1 304 ? 6.008 11.642 22.127 1.00 66.56 304 ASP A C 1
ATOM 2237 O O . ASP A 1 304 ? 7.154 11.267 22.382 1.00 66.56 304 ASP A O 1
ATOM 2241 N N . THR A 1 305 ? 5.333 12.401 22.996 1.00 72.19 305 THR A N 1
ATOM 2242 C CA . THR A 1 305 ? 5.877 12.820 24.295 1.00 72.19 305 THR A CA 1
ATOM 2243 C C . THR A 1 305 ? 4.850 12.555 25.397 1.00 72.19 305 THR A C 1
ATOM 2245 O O . THR A 1 305 ? 4.202 13.502 25.861 1.00 72.19 305 THR A O 1
ATOM 2248 N N . PRO A 1 306 ? 4.690 11.287 25.840 1.00 65.25 306 PRO A N 1
ATOM 2249 C CA . PRO A 1 306 ? 3.648 10.901 26.785 1.00 65.25 306 PRO A CA 1
ATOM 2250 C C . PRO A 1 306 ? 3.719 11.770 28.037 1.00 65.25 306 PRO A C 1
ATOM 2252 O O . PRO A 1 306 ? 4.667 11.700 28.823 1.00 65.25 306 PRO A O 1
ATOM 2255 N N . THR A 1 307 ? 2.725 12.637 28.191 1.00 71.38 307 THR A N 1
ATOM 2256 C CA . THR A 1 307 ? 2.649 13.584 29.298 1.00 71.38 307 THR A CA 1
ATOM 2257 C C . THR A 1 307 ? 1.428 13.224 30.118 1.00 71.38 307 THR A C 1
ATOM 2259 O O . THR A 1 307 ? 0.306 13.375 29.644 1.00 71.38 307 THR A O 1
ATOM 2262 N N . ALA A 1 308 ? 1.649 12.753 31.346 1.00 79.38 308 ALA A N 1
ATOM 2263 C CA . ALA A 1 308 ? 0.574 12.648 32.320 1.00 79.38 308 ALA A CA 1
ATOM 2264 C C . ALA A 1 308 ? 0.114 14.068 32.676 1.00 79.38 308 ALA A C 1
ATOM 2266 O O . ALA A 1 308 ? 0.914 14.889 33.142 1.00 79.38 308 ALA A O 1
ATOM 2267 N N . ALA A 1 309 ? -1.153 14.371 32.420 1.00 85.31 309 ALA A N 1
ATOM 2268 C CA . ALA A 1 309 ? -1.747 15.667 32.702 1.00 85.31 309 ALA A CA 1
ATOM 2269 C C . ALA A 1 309 ? -2.947 15.507 33.637 1.00 85.31 309 ALA A C 1
ATOM 2271 O O . ALA A 1 309 ? -3.787 14.640 33.394 1.00 85.31 309 ALA A O 1
ATOM 2272 N N . PRO A 1 310 ? -3.087 16.373 34.653 1.00 86.94 310 PRO A N 1
ATOM 2273 C CA . PRO A 1 310 ? -4.215 16.285 35.557 1.00 86.94 310 PRO A CA 1
ATOM 2274 C C . PRO A 1 310 ? -5.520 16.605 34.829 1.00 86.94 310 PRO A C 1
ATOM 2276 O O . PRO A 1 310 ? -5.595 17.565 34.048 1.00 86.94 310 PRO A O 1
ATOM 2279 N N . LEU A 1 311 ? -6.541 15.799 35.108 1.00 87.19 311 LEU A N 1
ATOM 2280 C CA . LEU A 1 311 ? -7.908 15.989 34.643 1.00 87.19 311 LEU A CA 1
ATOM 2281 C C . LEU A 1 311 ? -8.700 16.812 35.656 1.00 87.19 311 LEU A C 1
ATOM 2283 O O . LEU A 1 311 ? -8.576 16.654 36.871 1.00 87.19 311 LEU A O 1
ATOM 2287 N N . PHE A 1 312 ? -9.562 17.685 35.146 1.00 85.69 312 PHE A N 1
ATOM 2288 C CA . PHE A 1 312 ? -10.495 18.451 35.964 1.00 85.69 312 PHE A CA 1
ATOM 2289 C C . PHE A 1 312 ? -11.879 18.402 35.336 1.00 85.69 312 PHE A C 1
ATOM 2291 O O . PHE A 1 312 ? -12.009 18.199 34.129 1.00 85.69 312 PHE A O 1
ATOM 2298 N N . GLY A 1 313 ? -12.909 18.613 36.160 1.00 84.56 313 GLY A N 1
ATOM 2299 C CA . GLY A 1 313 ? -14.267 18.795 35.662 1.00 84.56 313 GLY A CA 1
ATOM 2300 C C . GLY A 1 313 ? -14.294 19.973 34.696 1.00 84.56 313 GLY A C 1
ATOM 2301 O O . GLY A 1 313 ? -13.970 21.101 35.085 1.00 84.56 313 GLY A O 1
ATOM 2302 N N . CYS A 1 314 ? -14.637 19.707 33.442 1.00 81.56 314 CYS A N 1
ATOM 2303 C CA . CYS A 1 314 ? -14.696 20.755 32.441 1.00 81.56 314 CYS A CA 1
ATOM 2304 C C . CYS A 1 314 ? -16.050 21.441 32.465 1.00 81.56 314 CYS A C 1
ATOM 2306 O O . CYS A 1 314 ? -17.046 20.907 32.935 1.00 81.56 314 CYS A O 1
ATOM 2308 N N . THR A 1 315 ? -16.047 22.707 32.070 1.00 77.12 315 THR A N 1
ATOM 2309 C CA . THR A 1 315 ? -17.272 23.455 31.822 1.00 77.12 315 THR A CA 1
ATOM 2310 C C . THR A 1 315 ? -17.109 24.103 30.465 1.00 77.12 315 THR A C 1
ATOM 2312 O O . THR A 1 315 ? -16.042 24.637 30.145 1.00 77.12 315 THR A O 1
ATOM 2315 N N . PHE A 1 316 ? -18.150 24.031 29.639 1.00 65.38 316 PHE A N 1
ATOM 2316 C CA . PHE A 1 316 ? -18.190 24.753 28.371 1.00 65.38 316 PHE A CA 1
ATOM 2317 C C . PHE A 1 316 ? -17.738 26.217 28.574 1.00 65.38 316 PHE A C 1
ATOM 2319 O O . PHE A 1 316 ? -18.243 26.874 29.492 1.00 65.38 316 PHE A O 1
ATOM 2326 N N . PRO A 1 317 ? -16.807 26.757 27.761 1.00 73.50 317 PRO A N 1
ATOM 2327 C CA . PRO A 1 317 ? -16.351 26.280 26.446 1.00 73.50 317 PRO A CA 1
ATOM 2328 C C . PRO A 1 317 ? -14.985 25.559 26.443 1.00 73.50 317 PRO A C 1
ATOM 2330 O O . PRO A 1 317 ? -14.301 25.565 25.426 1.00 73.50 317 PRO A O 1
ATOM 2333 N N . LEU A 1 318 ? -14.531 25.004 27.569 1.00 87.50 318 LEU A N 1
ATOM 2334 C CA . LEU A 1 318 ? -13.190 24.411 27.658 1.00 87.50 318 LEU A CA 1
ATOM 2335 C C . LEU A 1 318 ? -13.128 23.017 27.018 1.00 87.50 318 LEU A C 1
ATOM 2337 O O . LEU A 1 318 ? -13.890 22.133 27.411 1.00 87.50 318 LEU A O 1
ATOM 2341 N N . ASN A 1 319 ? -12.170 22.839 26.105 1.00 91.25 319 ASN A N 1
ATOM 2342 C CA . ASN A 1 319 ? -11.800 21.572 25.473 1.00 91.25 319 ASN A CA 1
ATOM 2343 C C . ASN A 1 319 ? -10.315 21.285 25.745 1.00 91.25 319 ASN A C 1
ATOM 2345 O O . ASN A 1 319 ? -9.518 22.215 25.893 1.00 91.25 319 ASN A O 1
ATOM 2349 N N . GLY A 1 320 ? -9.948 20.005 25.806 1.00 91.31 320 GLY A N 1
ATOM 2350 C CA . GLY A 1 320 ? -8.547 19.602 25.714 1.00 91.31 320 GLY A CA 1
ATOM 2351 C C . GLY A 1 320 ? -8.062 19.715 24.271 1.00 91.31 320 GLY A C 1
ATOM 2352 O O . GLY A 1 320 ? -8.872 19.675 23.344 1.00 91.31 320 GLY A O 1
ATOM 2353 N N . SER A 1 321 ? -6.750 19.842 24.077 1.00 91.50 321 SER A N 1
ATOM 2354 C CA . SER A 1 321 ? -6.131 19.804 22.751 1.00 91.50 321 SER A CA 1
ATOM 2355 C C . SER A 1 321 ? -5.124 18.667 22.644 1.00 91.50 321 SER A C 1
ATOM 2357 O O . SER A 1 321 ? -4.377 18.392 23.589 1.00 91.50 321 SER A O 1
ATOM 2359 N N . ILE A 1 322 ? -5.115 18.008 21.489 1.00 90.62 322 ILE A N 1
ATOM 2360 C CA . ILE A 1 322 ? -4.086 17.043 21.106 1.00 90.62 322 ILE A CA 1
ATOM 2361 C C . ILE A 1 322 ? -3.464 17.429 19.771 1.00 90.62 322 ILE A C 1
ATOM 2363 O O . ILE A 1 322 ? -4.147 17.961 18.895 1.00 90.62 322 ILE A O 1
ATOM 2367 N N . ASN A 1 323 ? -2.179 17.125 19.631 1.00 89.44 323 ASN A N 1
ATOM 2368 C CA . ASN A 1 323 ? -1.470 17.157 18.361 1.00 89.44 323 ASN A CA 1
ATOM 2369 C C . ASN A 1 323 ? -1.062 15.731 17.971 1.00 89.44 323 ASN A C 1
ATOM 2371 O O . ASN A 1 323 ? -0.435 15.017 18.762 1.00 89.44 323 ASN A O 1
ATOM 2375 N N . VAL A 1 324 ? -1.430 15.348 16.751 1.00 84.75 324 VAL A N 1
ATOM 2376 C CA . VAL A 1 324 ? -1.126 14.060 16.127 1.00 84.75 324 VAL A CA 1
ATOM 2377 C C . VAL A 1 324 ? -0.142 14.320 14.978 1.00 84.75 324 VAL A C 1
ATOM 2379 O O . VAL A 1 324 ? -0.529 14.943 13.986 1.00 84.75 324 VAL A O 1
ATOM 2382 N N . PRO A 1 325 ? 1.137 13.924 15.102 1.00 76.19 325 PRO A N 1
ATOM 2383 C CA . PRO A 1 325 ? 2.165 14.250 14.110 1.00 76.19 325 PRO A CA 1
ATOM 2384 C C . PRO A 1 325 ? 2.142 13.324 12.885 1.00 76.19 325 PRO A C 1
ATOM 2386 O O . PRO A 1 325 ? 2.531 13.743 11.793 1.00 76.19 325 PRO A O 1
ATOM 2389 N N . THR A 1 326 ? 1.676 12.089 13.054 1.00 71.62 326 THR A N 1
ATOM 2390 C CA . THR A 1 326 ? 1.600 11.039 12.029 1.00 71.62 326 THR A CA 1
ATOM 2391 C C . THR A 1 326 ? 0.252 10.332 12.109 1.00 71.62 326 THR A C 1
ATOM 2393 O O . THR A 1 326 ? -0.362 10.319 13.170 1.00 71.62 326 THR A O 1
ATOM 2396 N N . ALA A 1 327 ? -0.224 9.763 10.998 1.00 71.00 327 ALA A N 1
ATOM 2397 C CA . ALA A 1 327 ? -1.399 8.897 11.042 1.00 71.00 327 ALA A CA 1
ATOM 2398 C C . ALA A 1 327 ? -1.078 7.667 11.898 1.00 71.00 327 ALA A C 1
ATOM 2400 O O . ALA A 1 327 ? 0.042 7.156 11.820 1.00 71.00 327 ALA A O 1
ATOM 2401 N N . GLY A 1 328 ? -2.030 7.200 12.698 1.00 70.56 328 GLY A N 1
ATOM 2402 C CA . GLY A 1 328 ? -1.833 5.991 13.488 1.00 70.56 328 GLY A CA 1
ATOM 2403 C C . GLY A 1 328 ? -2.919 5.748 14.524 1.00 70.56 328 GLY A C 1
ATOM 2404 O O . GLY A 1 328 ? -3.906 6.485 14.614 1.00 70.56 328 GLY A O 1
ATOM 2405 N N . CYS A 1 329 ? -2.702 4.704 15.320 1.00 77.19 329 CYS A N 1
ATOM 2406 C CA . CYS A 1 329 ? -3.515 4.426 16.488 1.00 77.19 329 CYS A CA 1
ATOM 2407 C C . CYS A 1 329 ? -2.949 5.115 17.723 1.00 77.19 329 CYS A C 1
ATOM 2409 O O . CYS A 1 329 ? -1.754 5.022 18.022 1.00 77.19 329 CYS A O 1
ATOM 2411 N N . PHE A 1 330 ? -3.834 5.728 18.500 1.00 81.38 330 PHE A N 1
ATOM 2412 C CA . PHE A 1 330 ? -3.462 6.371 19.739 1.00 81.38 330 PHE A CA 1
ATOM 2413 C C . PHE A 1 330 ? -4.292 5.885 20.913 1.00 81.38 330 PHE A C 1
ATOM 2415 O O . PHE A 1 330 ? -5.472 5.566 20.796 1.00 81.38 330 PHE A O 1
ATOM 2422 N N . GLU A 1 331 ? -3.658 5.872 22.078 1.00 86.25 331 GLU A N 1
ATOM 2423 C CA . GLU A 1 331 ? -4.228 5.393 23.324 1.00 86.25 331 GLU A CA 1
ATOM 2424 C C . GLU A 1 331 ? -4.356 6.539 24.329 1.00 86.25 331 GLU A C 1
ATOM 2426 O O . GLU A 1 331 ? -3.388 7.247 24.629 1.00 86.25 331 GLU A O 1
ATOM 2431 N N . PHE A 1 332 ? -5.567 6.695 24.862 1.00 89.25 332 PHE A N 1
ATOM 2432 C CA . PHE A 1 332 ? -5.874 7.493 26.038 1.00 89.25 332 PHE A CA 1
ATOM 2433 C C . PHE A 1 332 ? -5.956 6.598 27.265 1.00 89.25 332 PHE A C 1
ATOM 2435 O O . PHE A 1 332 ? -6.815 5.724 27.357 1.00 89.25 332 PHE A O 1
ATOM 2442 N N . GLU A 1 333 ? -5.121 6.890 28.251 1.00 90.00 333 GLU A N 1
AT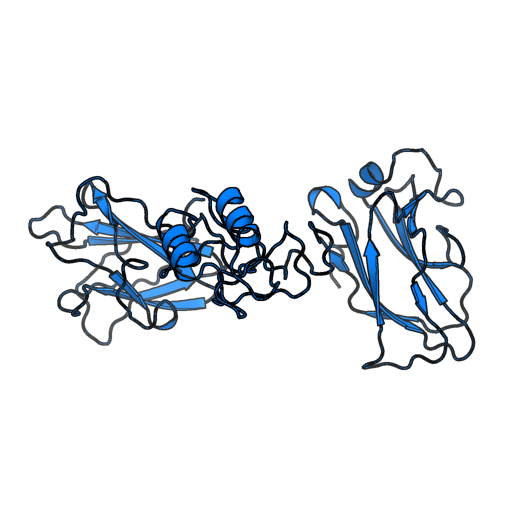OM 2443 C CA . GLU A 1 333 ? -5.196 6.285 29.573 1.00 90.00 333 GLU A CA 1
ATOM 2444 C C . GLU A 1 333 ? -5.743 7.295 30.568 1.00 90.00 333 GLU A C 1
ATOM 2446 O O . GLU A 1 333 ? -5.112 8.320 30.817 1.00 90.00 333 GLU A O 1
ATOM 2451 N N . MET A 1 334 ? -6.892 6.999 31.164 1.00 90.94 334 MET A N 1
ATOM 2452 C CA . MET A 1 334 ? -7.460 7.755 32.271 1.00 90.94 334 MET A CA 1
ATOM 2453 C C . MET A 1 334 ? -7.216 7.000 33.578 1.00 90.94 334 MET A C 1
ATOM 2455 O O . MET A 1 334 ? -7.732 5.901 33.785 1.00 90.94 334 MET A O 1
ATOM 2459 N N . GLN A 1 335 ? -6.468 7.615 34.491 1.00 90.62 335 GLN A N 1
ATOM 2460 C CA . GLN A 1 335 ? -6.225 7.081 35.828 1.00 90.62 335 GLN A CA 1
ATOM 2461 C C . GLN A 1 335 ? -7.196 7.692 36.842 1.00 90.62 335 GLN A C 1
ATOM 2463 O O . GLN A 1 335 ? -7.470 8.893 36.815 1.00 90.62 335 GLN A O 1
ATOM 2468 N N . THR A 1 336 ? -7.674 6.876 37.782 1.00 88.56 336 THR A N 1
ATOM 2469 C CA . THR A 1 336 ? -8.594 7.296 38.852 1.00 88.56 336 THR A CA 1
ATOM 2470 C C . THR A 1 336 ? -7.966 7.246 40.249 1.00 88.56 336 THR A C 1
ATOM 2472 O O . THR A 1 336 ? -6.968 6.555 40.470 1.00 88.56 336 THR A O 1
ATOM 2475 N N . ASP A 1 337 ? -8.552 7.977 41.206 1.00 85.25 337 ASP A N 1
ATOM 2476 C CA . ASP A 1 337 ? -8.079 8.102 42.600 1.00 85.25 337 ASP A CA 1
ATOM 2477 C C . ASP A 1 337 ? -8.470 6.927 43.517 1.00 85.25 337 ASP A C 1
ATOM 2479 O O . ASP A 1 337 ? -8.116 6.914 44.699 1.00 85.25 337 ASP A O 1
ATOM 2483 N N . GLY A 1 338 ? -9.215 5.945 43.000 1.00 76.62 338 GLY A N 1
ATOM 2484 C CA . GLY A 1 338 ? -9.727 4.814 43.775 1.00 76.62 338 GLY A CA 1
ATOM 2485 C C . GLY A 1 338 ? -10.821 5.173 44.793 1.00 76.62 338 GLY A C 1
ATOM 2486 O O . GLY A 1 338 ? -11.151 4.339 45.641 1.00 76.62 338 GLY A O 1
ATOM 2487 N N . ALA A 1 339 ? -11.384 6.387 44.746 1.00 80.50 339 ALA A N 1
ATOM 2488 C CA . ALA A 1 339 ? -12.545 6.759 45.551 1.00 80.50 339 ALA A CA 1
ATOM 2489 C C . ALA A 1 339 ? -13.814 6.012 45.093 1.00 80.50 339 ALA A C 1
ATOM 2491 O O . ALA A 1 339 ? -13.847 5.365 44.047 1.00 80.50 339 ALA A O 1
ATOM 2492 N N . VAL A 1 340 ? -14.886 6.084 45.891 1.00 72.56 340 VAL A N 1
ATOM 2493 C CA . VAL A 1 340 ? -16.204 5.539 45.526 1.00 72.56 340 VAL A CA 1
ATOM 2494 C C . VAL A 1 340 ? -17.262 6.635 45.717 1.00 72.56 340 VAL A C 1
ATOM 2496 O O . VAL A 1 340 ? -17.600 6.936 46.868 1.00 72.56 340 VAL A O 1
ATOM 2499 N N . PRO A 1 341 ? -17.797 7.232 44.631 1.00 69.25 341 PRO A N 1
ATOM 2500 C CA . PRO A 1 341 ? -17.427 7.006 43.225 1.00 69.25 341 PRO A CA 1
ATOM 2501 C C . PRO A 1 341 ? -15.994 7.488 42.905 1.00 69.25 341 PRO A C 1
ATOM 2503 O O . PRO A 1 341 ? -15.514 8.402 43.580 1.00 69.25 341 PRO A O 1
ATOM 2506 N N . PRO A 1 342 ? -15.307 6.871 41.923 1.00 73.94 342 PRO A N 1
ATOM 2507 C CA . PRO A 1 342 ? -13.951 7.259 41.534 1.00 73.94 342 PRO A CA 1
ATOM 2508 C C . PRO A 1 342 ? -13.942 8.644 40.883 1.00 73.94 342 PRO A C 1
ATOM 2510 O O . PRO A 1 342 ? -14.889 9.002 40.184 1.00 73.94 342 PRO A O 1
ATOM 2513 N N . ASN A 1 343 ? -12.863 9.405 41.076 1.00 82.12 343 ASN A N 1
ATOM 2514 C CA . ASN A 1 343 ? -12.594 10.619 40.304 1.00 82.12 343 ASN A CA 1
ATOM 2515 C C . ASN A 1 343 ? -11.463 10.359 39.314 1.00 82.12 343 ASN A C 1
ATOM 2517 O O . ASN A 1 343 ? -10.476 9.709 39.660 1.00 82.12 343 ASN A O 1
ATOM 2521 N N . ALA A 1 344 ? -11.589 10.900 38.103 1.00 81.62 344 ALA A N 1
ATOM 2522 C CA . ALA A 1 344 ? -10.487 10.950 37.154 1.00 81.62 344 ALA A CA 1
ATOM 2523 C C . ALA A 1 344 ? -9.412 11.921 37.669 1.00 81.62 344 ALA A C 1
ATOM 2525 O O . ALA A 1 344 ? -9.736 13.024 38.114 1.00 81.62 344 ALA A O 1
ATOM 2526 N N . VAL A 1 345 ? -8.149 11.497 37.642 1.00 85.81 345 VAL A N 1
ATOM 2527 C CA . VAL A 1 345 ? -7.021 12.240 38.226 1.00 85.81 345 VAL A CA 1
ATOM 2528 C C . VAL A 1 345 ? -6.070 12.699 37.147 1.00 85.81 345 VAL A C 1
ATOM 2530 O O . VAL A 1 345 ? -5.769 13.883 37.089 1.00 85.81 345 VAL A O 1
ATOM 2533 N N . ASP A 1 346 ? -5.647 11.782 36.282 1.00 87.62 346 ASP A N 1
ATOM 2534 C CA . ASP A 1 346 ? -4.655 12.044 35.250 1.00 87.62 346 ASP A CA 1
ATOM 2535 C C . ASP A 1 346 ? -5.062 11.382 33.937 1.00 87.62 346 ASP A C 1
ATOM 2537 O O . ASP A 1 346 ? -5.752 10.358 33.921 1.00 87.62 346 ASP A O 1
ATOM 2541 N N . VAL A 1 347 ? -4.598 11.975 32.842 1.00 89.75 347 VAL A N 1
ATOM 2542 C CA . VAL A 1 347 ? -4.692 11.421 31.499 1.00 89.75 347 VAL A CA 1
ATOM 2543 C C . VAL A 1 347 ? -3.313 11.319 30.870 1.00 89.75 347 VAL A C 1
ATOM 2545 O O . VAL A 1 347 ? -2.495 12.226 31.026 1.00 89.75 347 VAL A O 1
ATOM 2548 N N . THR A 1 348 ? -3.065 10.241 30.137 1.00 88.44 348 THR A N 1
ATOM 2549 C CA . THR A 1 348 ? -1.900 10.108 29.256 1.00 88.44 348 THR A CA 1
ATOM 2550 C C . THR A 1 348 ? -2.377 9.836 27.836 1.00 88.44 348 THR A C 1
ATOM 2552 O O . THR A 1 348 ? -3.353 9.118 27.643 1.00 88.44 348 THR A O 1
ATOM 2555 N N . PHE A 1 349 ? -1.680 10.412 26.859 1.00 88.56 349 PHE A N 1
ATOM 2556 C CA . PHE A 1 349 ? -1.918 10.219 25.432 1.00 88.56 349 PHE A CA 1
ATOM 2557 C C . PHE A 1 349 ? -0.613 9.791 24.764 1.00 88.56 349 PHE A C 1
ATOM 2559 O O . PHE A 1 349 ? 0.427 10.410 25.011 1.00 88.56 349 PHE A O 1
ATOM 2566 N N . ARG A 1 350 ? -0.660 8.724 23.968 1.00 84.88 350 ARG A N 1
ATOM 2567 C CA . ARG A 1 350 ? 0.505 8.164 23.272 1.00 84.88 350 ARG A CA 1
ATOM 2568 C C . ARG A 1 350 ? 0.090 7.410 22.017 1.00 84.88 350 ARG A C 1
ATOM 2570 O O . ARG A 1 350 ? -1.063 7.005 21.905 1.00 84.88 350 ARG A O 1
ATOM 2577 N N . GLU A 1 351 ? 1.042 7.173 21.123 1.00 78.12 351 GLU A N 1
ATOM 2578 C CA . GLU A 1 351 ? 0.900 6.132 20.101 1.00 78.12 351 GLU A CA 1
ATOM 2579 C C . GLU A 1 351 ? 0.672 4.774 20.790 1.00 78.12 351 GLU A C 1
ATOM 2581 O O . GLU A 1 351 ? 1.328 4.456 21.794 1.00 78.12 351 GLU A O 1
ATOM 2586 N N . ALA A 1 352 ? -0.310 4.009 20.314 1.00 70.44 352 ALA A N 1
ATOM 2587 C CA . ALA A 1 352 ? -0.584 2.683 20.848 1.00 70.44 352 ALA A CA 1
ATOM 2588 C C . ALA A 1 352 ? 0.563 1.734 20.474 1.00 70.44 352 ALA A C 1
ATOM 2590 O O . ALA A 1 352 ? 1.099 1.788 19.369 1.00 70.44 352 ALA A O 1
ATOM 2591 N N . ALA A 1 353 ? 0.958 0.863 21.404 1.00 58.91 353 ALA A N 1
ATOM 2592 C CA . ALA A 1 353 ? 1.886 -0.206 21.059 1.00 58.91 353 ALA A CA 1
ATOM 2593 C C . ALA A 1 353 ? 1.193 -1.181 20.085 1.00 58.91 353 ALA A C 1
ATOM 2595 O O . ALA A 1 353 ? 0.017 -1.480 20.319 1.00 58.91 353 ALA A O 1
ATOM 2596 N N . PRO A 1 354 ? 1.898 -1.655 19.039 1.00 44.56 354 PRO A N 1
ATOM 2597 C CA . PRO A 1 354 ? 1.356 -2.612 18.079 1.00 44.56 354 PRO A CA 1
ATOM 2598 C C . PRO A 1 354 ? 0.995 -3.957 18.713 1.00 44.56 354 PRO A C 1
ATOM 2600 O O . PRO A 1 354 ? 1.583 -4.311 19.769 1.00 44.56 354 PRO A O 1
#